Protein AF-A0A109FFX3-F1 (afdb_monomer_lite)

Structure (mmCIF, N/CA/C/O backbone):
data_AF-A0A109FFX3-F1
#
_entry.id   AF-A0A109FFX3-F1
#
loop_
_atom_site.group_PDB
_atom_site.id
_atom_site.type_symbol
_atom_site.label_atom_id
_atom_site.label_alt_id
_atom_site.label_comp_id
_atom_site.label_asym_id
_atom_site.label_entity_id
_atom_site.label_seq_id
_atom_site.pdbx_PDB_ins_code
_atom_site.Cartn_x
_atom_site.Cartn_y
_atom_site.Cartn_z
_atom_site.occupancy
_atom_site.B_iso_or_equiv
_atom_site.auth_seq_id
_atom_site.auth_comp_id
_atom_site.auth_asym_id
_atom_site.auth_atom_id
_atom_site.pdbx_PDB_model_num
ATOM 1 N N . VAL A 1 1 ? -7.115 -5.323 -17.411 1.00 64.81 1 VAL A N 1
ATOM 2 C CA . VAL A 1 1 ? -6.261 -4.651 -18.414 1.00 64.81 1 VAL A CA 1
ATOM 3 C C . VAL A 1 1 ? -5.812 -5.714 -19.403 1.00 64.81 1 VAL A C 1
ATOM 5 O O . VAL A 1 1 ? -5.125 -6.635 -18.979 1.00 64.81 1 VAL A O 1
ATOM 8 N N . ASP A 1 2 ? -6.252 -5.656 -20.665 1.00 86.56 2 ASP A N 1
ATOM 9 C CA . ASP A 1 2 ? -5.937 -6.699 -21.664 1.00 86.56 2 ASP A CA 1
ATOM 10 C C . ASP A 1 2 ? -4.447 -6.778 -22.011 1.00 86.56 2 ASP A C 1
ATOM 12 O O . ASP A 1 2 ? -3.967 -7.829 -22.417 1.00 86.56 2 ASP A O 1
ATOM 16 N N . TYR A 1 3 ? -3.703 -5.703 -21.747 1.00 90.75 3 TYR A N 1
ATOM 17 C CA . TYR A 1 3 ? -2.250 -5.615 -21.883 1.00 90.75 3 TYR A CA 1
ATOM 18 C C . TYR A 1 3 ? -1.494 -6.858 -21.374 1.00 90.75 3 TYR A C 1
ATOM 20 O O . TYR A 1 3 ? -0.719 -7.468 -22.111 1.00 90.75 3 TYR A O 1
ATOM 28 N N . PHE A 1 4 ? -1.786 -7.299 -20.144 1.00 92.25 4 PHE A N 1
ATOM 29 C CA . PHE A 1 4 ? -1.099 -8.426 -19.494 1.00 92.25 4 PHE A CA 1
ATOM 30 C C . PHE A 1 4 ? -1.498 -9.809 -20.039 1.00 92.25 4 PHE A C 1
ATOM 32 O O . PHE A 1 4 ? -0.942 -10.827 -19.627 1.00 92.25 4 PHE A O 1
ATOM 39 N N . ARG A 1 5 ? -2.470 -9.872 -20.957 1.00 92.62 5 ARG A N 1
ATOM 40 C CA . ARG A 1 5 ? -2.812 -11.102 -21.688 1.00 92.62 5 ARG A CA 1
ATOM 41 C C . ARG A 1 5 ? -1.906 -11.319 -22.899 1.00 92.62 5 ARG A C 1
ATOM 43 O O . ARG A 1 5 ? -1.908 -12.416 -23.446 1.00 92.62 5 ARG A O 1
ATOM 50 N N . SER A 1 6 ? -1.164 -10.297 -23.329 1.00 96.00 6 SER A N 1
ATOM 51 C CA . SER A 1 6 ? -0.220 -10.434 -24.435 1.00 96.00 6 SER A CA 1
ATOM 52 C C . SER A 1 6 ? 0.996 -11.264 -24.018 1.00 96.00 6 SER A C 1
ATOM 54 O O . SER A 1 6 ? 1.520 -11.103 -22.916 1.00 96.00 6 SER A O 1
ATOM 56 N N . VAL A 1 7 ? 1.454 -12.132 -24.924 1.00 95.69 7 VAL A N 1
ATOM 57 C CA . VAL A 1 7 ? 2.663 -12.951 -24.725 1.00 95.69 7 VAL A CA 1
ATOM 58 C C . VAL A 1 7 ? 3.878 -12.053 -24.500 1.00 95.69 7 VAL A C 1
ATOM 60 O O . VAL A 1 7 ? 4.609 -12.253 -23.543 1.00 95.69 7 VAL A O 1
ATOM 63 N N . ALA A 1 8 ? 4.000 -10.973 -25.279 1.00 94.75 8 ALA A N 1
ATOM 64 C CA . ALA A 1 8 ? 5.076 -10.000 -25.122 1.00 94.75 8 ALA A CA 1
ATOM 65 C C . ALA A 1 8 ? 5.144 -9.411 -23.701 1.00 94.75 8 ALA A C 1
ATOM 67 O O . ALA A 1 8 ? 6.217 -9.370 -23.111 1.00 94.75 8 ALA A O 1
ATOM 68 N N . ALA A 1 9 ? 4.017 -8.995 -23.105 1.00 95.56 9 ALA A N 1
ATOM 69 C CA . ALA A 1 9 ? 4.032 -8.486 -21.732 1.00 95.56 9 ALA A CA 1
ATOM 70 C C . ALA A 1 9 ? 4.415 -9.574 -20.711 1.00 95.56 9 ALA A C 1
ATOM 72 O O . ALA A 1 9 ? 5.114 -9.286 -19.742 1.00 95.56 9 ALA A O 1
ATOM 73 N N . GLN A 1 10 ? 3.971 -10.817 -20.911 1.00 96.75 10 GLN A N 1
ATOM 74 C CA . GLN A 1 10 ? 4.294 -11.937 -20.019 1.00 96.75 10 GLN A CA 1
ATOM 75 C C . GLN A 1 10 ? 5.777 -12.321 -20.083 1.00 96.75 10 GLN A C 1
ATOM 77 O O . GLN A 1 10 ? 6.385 -12.552 -19.034 1.00 96.75 10 GLN A O 1
ATOM 82 N N . ASP A 1 11 ? 6.360 -12.325 -21.281 1.00 97.69 11 ASP A N 1
ATOM 83 C CA . ASP A 1 11 ? 7.785 -12.575 -21.499 1.00 97.69 11 ASP A CA 1
ATOM 84 C C . ASP A 1 11 ? 8.620 -11.487 -20.813 1.00 97.69 11 ASP A C 1
ATOM 86 O O . ASP A 1 11 ? 9.448 -11.796 -19.958 1.00 97.69 11 ASP A O 1
ATOM 90 N N . ARG A 1 12 ? 8.281 -10.208 -21.033 1.00 97.81 12 ARG A N 1
ATOM 91 C CA . ARG A 1 12 ? 8.933 -9.061 -20.375 1.00 97.81 12 ARG A CA 1
ATOM 92 C C . ARG A 1 12 ? 8.915 -9.145 -18.852 1.00 97.81 12 ARG A C 1
ATOM 94 O O . ARG A 1 12 ? 9.935 -8.928 -18.198 1.00 97.81 12 ARG A O 1
ATOM 101 N N . LEU A 1 13 ? 7.762 -9.463 -18.258 1.00 97.94 13 LEU A N 1
ATOM 102 C CA . LEU A 1 13 ? 7.660 -9.640 -16.803 1.00 97.94 13 LEU A CA 1
ATOM 103 C C . LEU A 1 13 ? 8.546 -10.789 -16.315 1.00 97.94 13 LEU A C 1
ATOM 105 O O . LEU A 1 13 ? 9.181 -10.675 -15.263 1.00 97.94 13 LEU A O 1
ATOM 109 N N . THR A 1 14 ? 8.579 -11.889 -17.065 1.00 97.75 14 THR A N 1
ATOM 110 C CA . THR A 1 14 ? 9.372 -13.073 -16.729 1.00 97.75 14 THR A CA 1
ATOM 111 C C . THR A 1 14 ? 10.862 -12.769 -16.790 1.00 97.75 14 THR A C 1
ATOM 113 O O . THR A 1 14 ? 11.569 -13.087 -15.834 1.00 97.75 14 THR A O 1
ATOM 116 N N . ASP A 1 15 ? 11.329 -12.099 -17.840 1.00 97.94 15 ASP A N 1
ATOM 117 C CA . ASP A 1 15 ? 12.737 -11.756 -18.036 1.00 97.94 15 ASP A CA 1
ATOM 118 C C . ASP A 1 15 ? 13.240 -10.801 -16.951 1.00 97.94 15 ASP A C 1
ATOM 120 O O . ASP A 1 15 ? 14.246 -11.077 -16.285 1.00 97.94 15 ASP A O 1
ATOM 124 N N . VAL A 1 16 ? 12.485 -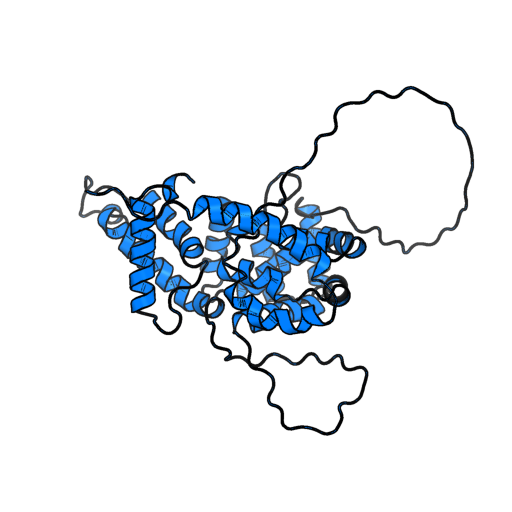9.734 -16.670 1.00 98.38 16 VAL A N 1
ATOM 125 C CA . VAL A 1 16 ? 12.828 -8.777 -15.607 1.00 98.38 16 VAL A CA 1
ATOM 126 C C . VAL A 1 16 ? 12.923 -9.476 -14.246 1.00 98.38 16 VAL A C 1
ATOM 128 O O . VAL A 1 16 ? 13.896 -9.276 -13.507 1.00 98.38 16 VAL A O 1
ATOM 131 N N . LEU A 1 17 ? 11.953 -10.333 -13.905 1.00 98.06 17 LEU A N 1
ATOM 132 C CA . LEU A 1 17 ? 11.978 -11.083 -12.646 1.00 98.06 17 LEU A CA 1
ATOM 133 C C . LEU A 1 17 ? 13.102 -12.112 -12.609 1.00 98.06 17 LEU A C 1
ATOM 135 O O . LEU A 1 17 ? 13.741 -12.268 -11.567 1.00 98.06 17 LEU A O 1
ATOM 139 N N . PHE A 1 18 ? 13.355 -12.811 -13.712 1.00 98.00 18 PHE A N 1
ATOM 140 C CA . PHE A 1 18 ? 14.416 -13.804 -13.805 1.00 98.00 18 PHE A CA 1
ATOM 141 C C . PHE A 1 18 ? 15.773 -13.165 -13.508 1.00 98.00 18 PHE A C 1
ATOM 143 O O . PHE A 1 18 ? 16.494 -13.638 -12.623 1.00 98.00 18 PHE A O 1
ATOM 150 N N . ILE A 1 19 ? 16.085 -12.048 -14.171 1.00 97.56 19 ILE A N 1
ATOM 151 C CA . ILE A 1 19 ? 17.327 -11.304 -13.947 1.00 97.56 19 ILE A CA 1
ATOM 152 C C . ILE A 1 19 ? 17.396 -10.781 -12.512 1.00 97.56 19 ILE A C 1
ATOM 154 O O . ILE A 1 19 ? 18.406 -10.989 -11.835 1.00 97.56 19 ILE A O 1
ATOM 158 N N . PHE A 1 20 ? 16.319 -10.181 -11.994 1.00 97.19 20 PHE A N 1
ATOM 159 C CA . PHE A 1 20 ? 16.277 -9.721 -10.604 1.00 97.19 20 PHE A CA 1
ATOM 160 C C . PHE A 1 20 ? 16.602 -10.849 -9.609 1.00 97.19 20 PHE A C 1
ATOM 162 O O . PHE A 1 20 ? 17.412 -10.668 -8.695 1.00 97.19 20 PHE A O 1
ATOM 169 N N . CYS A 1 21 ? 16.015 -12.032 -9.802 1.00 96.38 21 CYS A N 1
ATOM 170 C CA . CYS A 1 21 ? 16.220 -13.185 -8.927 1.00 96.38 21 CYS A CA 1
ATOM 171 C C . CYS A 1 21 ? 17.640 -13.748 -9.018 1.00 96.38 21 CYS A C 1
ATOM 173 O O . CYS A 1 21 ? 18.186 -14.182 -8.005 1.00 96.38 21 CYS A O 1
ATOM 175 N N . LYS A 1 22 ? 18.257 -13.722 -10.207 1.00 96.69 22 LYS A N 1
ATOM 176 C CA . LYS A 1 22 ? 19.662 -14.113 -10.390 1.00 96.69 22 LYS A CA 1
ATOM 177 C C . LYS A 1 22 ? 20.621 -13.172 -9.667 1.00 96.69 22 LYS A C 1
ATOM 179 O O . LYS A 1 22 ? 21.595 -13.643 -9.087 1.00 96.69 22 LYS A O 1
ATOM 184 N N . LEU A 1 23 ? 20.329 -11.874 -9.673 1.00 96.06 23 LEU A N 1
ATOM 185 C CA . LEU A 1 23 ? 21.136 -10.859 -8.992 1.00 96.06 23 LEU A CA 1
ATOM 186 C C . LEU A 1 23 ? 20.861 -10.784 -7.480 1.00 96.06 23 LEU A C 1
ATOM 188 O O . LEU A 1 23 ? 21.701 -10.295 -6.729 1.00 96.06 23 LEU A O 1
ATOM 192 N N . THR A 1 24 ? 19.712 -11.297 -7.026 1.00 93.44 24 THR A N 1
ATOM 193 C CA . THR A 1 24 ? 19.268 -11.238 -5.623 1.00 93.44 24 THR A CA 1
ATOM 194 C C . THR A 1 24 ? 18.878 -12.629 -5.081 1.00 93.44 24 THR A C 1
ATOM 196 O O . THR A 1 24 ? 17.731 -12.838 -4.659 1.00 93.44 24 THR A O 1
ATOM 199 N N . PRO A 1 25 ? 19.807 -13.609 -5.068 1.00 91.69 25 PRO A N 1
ATOM 200 C CA . PRO A 1 25 ? 19.506 -15.009 -4.743 1.00 91.69 25 PRO A CA 1
ATOM 201 C C . PRO A 1 25 ? 18.987 -15.222 -3.314 1.00 91.69 25 PRO A C 1
ATOM 203 O O . PRO A 1 25 ? 18.264 -16.179 -3.056 1.00 91.69 25 PRO A O 1
ATOM 206 N N . GLN A 1 26 ? 19.319 -14.324 -2.385 1.00 88.88 26 GLN A N 1
ATOM 207 C CA . GLN A 1 26 ? 18.875 -14.366 -0.992 1.00 88.88 26 GLN A CA 1
ATOM 208 C C . GLN A 1 26 ? 17.362 -14.150 -0.829 1.00 88.88 26 GLN A C 1
ATOM 210 O O . GLN A 1 26 ? 16.768 -14.667 0.114 1.00 88.88 26 GLN A O 1
ATOM 215 N N . ILE A 1 27 ? 16.728 -13.409 -1.744 1.00 90.75 27 ILE A N 1
ATOM 216 C CA . ILE A 1 27 ? 15.265 -13.250 -1.770 1.00 90.75 27 ILE A CA 1
ATOM 217 C C . ILE A 1 27 ? 14.666 -14.298 -2.710 1.00 90.75 27 ILE A C 1
ATOM 219 O O . ILE A 1 27 ? 13.723 -15.009 -2.334 1.00 90.75 27 ILE A O 1
ATOM 223 N N . GLY A 1 28 ? 15.250 -14.402 -3.911 1.00 93.12 28 GLY A N 1
ATOM 224 C CA . GLY A 1 28 ? 14.711 -15.176 -5.022 1.00 93.12 28 GLY A CA 1
ATOM 225 C C . GLY A 1 28 ? 13.359 -14.644 -5.497 1.00 93.12 28 GLY A C 1
ATOM 226 O O . GLY A 1 28 ? 12.937 -13.544 -5.137 1.00 93.12 28 GLY A O 1
ATOM 227 N N . TYR A 1 29 ? 12.662 -15.447 -6.299 1.00 95.00 29 TYR A N 1
ATOM 228 C CA . TYR A 1 29 ? 11.292 -15.135 -6.688 1.00 95.00 29 TYR A CA 1
ATOM 229 C C . TYR A 1 29 ? 10.337 -15.466 -5.545 1.00 95.00 29 TYR A C 1
ATOM 231 O O . TYR A 1 29 ? 10.427 -16.528 -4.923 1.00 95.00 29 TYR A O 1
ATOM 239 N N . ARG A 1 30 ? 9.380 -14.573 -5.305 1.00 92.94 30 ARG A N 1
ATOM 240 C CA . ARG A 1 30 ? 8.281 -14.776 -4.365 1.00 92.94 30 ARG A CA 1
ATOM 241 C C . ARG A 1 30 ? 6.973 -14.387 -5.023 1.00 92.94 30 ARG A C 1
ATOM 243 O O . ARG A 1 30 ? 6.896 -13.413 -5.775 1.00 92.94 30 ARG A O 1
ATOM 250 N N . GLN A 1 31 ? 5.925 -15.143 -4.715 1.00 88.62 31 GLN A N 1
ATOM 251 C CA . GLN A 1 31 ? 4.609 -14.847 -5.253 1.00 88.62 31 GLN A CA 1
ATOM 252 C C . GLN A 1 31 ? 4.160 -13.431 -4.869 1.00 88.62 31 GLN A C 1
ATOM 254 O O . GLN A 1 31 ? 4.377 -12.974 -3.745 1.00 88.62 31 GLN A O 1
ATOM 259 N N . GLY A 1 32 ? 3.558 -12.742 -5.837 1.00 91.88 32 GLY A N 1
ATOM 260 C CA . GLY A 1 32 ? 3.174 -11.337 -5.748 1.00 91.88 32 GLY A CA 1
ATOM 261 C C . GLY A 1 32 ? 4.211 -10.371 -6.326 1.00 91.88 32 GLY A C 1
ATOM 262 O O . GLY A 1 32 ? 3.851 -9.247 -6.648 1.00 91.88 32 GLY A O 1
ATOM 263 N N . MET A 1 33 ? 5.474 -10.775 -6.529 1.00 96.69 33 MET A N 1
ATOM 264 C CA . MET A 1 33 ? 6.473 -9.889 -7.158 1.00 96.69 33 MET A CA 1
ATOM 265 C C . MET A 1 33 ? 6.114 -9.524 -8.603 1.00 96.69 33 MET A C 1
ATOM 267 O O . MET A 1 33 ? 6.351 -8.397 -9.017 1.00 96.69 33 MET A O 1
ATOM 271 N N . HIS A 1 34 ? 5.504 -10.443 -9.355 1.00 95.69 34 HIS A N 1
ATOM 272 C CA . HIS A 1 34 ? 5.021 -10.171 -10.713 1.00 95.69 34 HIS A CA 1
ATOM 273 C C . HIS A 1 34 ? 3.890 -9.139 -10.734 1.00 95.69 34 HIS A C 1
ATOM 275 O O . HIS A 1 34 ? 3.828 -8.309 -11.632 1.00 95.69 34 HIS A O 1
ATOM 281 N N . GLU A 1 35 ? 3.033 -9.143 -9.717 1.00 95.56 35 GLU A N 1
ATOM 282 C CA . GLU A 1 35 ? 1.957 -8.163 -9.573 1.00 95.56 35 GLU A CA 1
ATOM 283 C C . GLU A 1 35 ? 2.480 -6.800 -9.125 1.00 95.56 35 GLU A C 1
ATOM 285 O O . GLU A 1 35 ? 1.944 -5.778 -9.534 1.00 95.56 35 GLU A O 1
ATOM 290 N N . LEU A 1 36 ? 3.528 -6.783 -8.294 1.00 96.81 36 LEU A N 1
ATOM 291 C CA . LEU A 1 36 ? 4.218 -5.555 -7.907 1.00 96.81 36 LEU A CA 1
ATOM 292 C C . LEU A 1 36 ? 4.970 -4.940 -9.099 1.00 96.81 36 LEU A C 1
ATOM 294 O O . LEU A 1 36 ? 5.019 -3.722 -9.231 1.00 96.81 36 LEU A O 1
ATOM 298 N N . LEU A 1 37 ? 5.535 -5.778 -9.972 1.00 98.19 37 LEU A N 1
ATOM 299 C CA . LEU A 1 37 ? 6.246 -5.372 -11.183 1.00 98.19 37 LEU A CA 1
ATOM 300 C C . LEU A 1 37 ? 5.305 -4.866 -12.289 1.00 98.19 37 LEU A C 1
ATOM 302 O O . LEU A 1 37 ? 5.631 -3.907 -12.985 1.00 98.19 37 LEU A O 1
ATOM 306 N N . ALA A 1 38 ? 4.149 -5.508 -12.459 1.00 97.12 38 ALA A N 1
ATOM 307 C CA . ALA A 1 38 ? 3.241 -5.283 -13.582 1.00 97.12 38 ALA A CA 1
ATOM 308 C C . ALA A 1 38 ? 2.858 -3.806 -13.835 1.00 97.12 38 ALA A C 1
ATOM 310 O O . ALA A 1 38 ? 2.911 -3.393 -14.997 1.00 97.12 38 ALA A O 1
ATOM 311 N N . PRO A 1 39 ? 2.528 -2.981 -12.819 1.00 96.50 39 PRO A N 1
ATOM 312 C CA . PRO A 1 39 ? 2.238 -1.562 -13.024 1.00 96.50 39 PRO A CA 1
ATOM 313 C C . PRO A 1 39 ? 3.405 -0.766 -13.616 1.00 96.50 39 PRO A C 1
ATOM 315 O O . PRO A 1 39 ? 3.162 0.122 -14.426 1.00 96.50 39 PRO A O 1
ATOM 318 N N . PHE A 1 40 ? 4.654 -1.098 -13.262 1.00 97.31 40 PHE A N 1
ATOM 319 C CA . PHE A 1 40 ? 5.834 -0.434 -13.826 1.00 97.31 40 PHE A CA 1
ATOM 320 C C . PHE A 1 40 ? 5.977 -0.740 -15.310 1.00 97.31 40 PHE A C 1
ATOM 322 O O . PHE A 1 40 ? 6.108 0.189 -16.097 1.00 97.31 40 PHE A O 1
ATOM 329 N N . LEU A 1 41 ? 5.875 -2.018 -15.697 1.00 97.94 41 LEU A N 1
ATOM 330 C CA . LEU A 1 41 ? 5.940 -2.399 -17.108 1.00 97.94 41 LEU A CA 1
ATOM 331 C C . LEU A 1 41 ? 4.850 -1.697 -17.919 1.00 97.94 41 LEU A C 1
ATOM 333 O O . LEU A 1 41 ? 5.122 -1.143 -18.977 1.00 97.94 41 LEU A O 1
ATOM 337 N N . TRP A 1 42 ? 3.618 -1.713 -17.410 1.00 96.56 42 TRP A N 1
ATOM 338 C CA . TRP A 1 42 ? 2.492 -1.093 -18.095 1.00 96.56 42 TRP A CA 1
ATOM 339 C C . TRP A 1 42 ? 2.670 0.418 -18.263 1.00 96.56 42 TRP A C 1
ATOM 341 O O . TRP A 1 42 ? 2.396 0.927 -19.345 1.00 96.56 42 TRP A O 1
ATOM 351 N N . LEU A 1 43 ? 3.149 1.121 -17.230 1.00 95.06 43 LEU A N 1
ATOM 352 C CA . LEU A 1 43 ? 3.387 2.564 -17.294 1.00 95.06 43 LEU A CA 1
ATOM 353 C C . LEU A 1 43 ? 4.526 2.908 -18.262 1.00 95.06 43 LEU A C 1
ATOM 355 O O . LEU A 1 43 ? 4.351 3.751 -19.133 1.00 95.06 43 LEU A O 1
ATOM 359 N N . VAL A 1 44 ? 5.672 2.237 -18.132 1.00 96.62 44 VAL A N 1
ATOM 360 C CA . VAL A 1 44 ? 6.849 2.498 -18.974 1.00 96.62 44 VAL A CA 1
ATOM 361 C C . VAL A 1 44 ? 6.546 2.195 -20.440 1.00 96.62 44 VAL A C 1
ATOM 363 O O . VAL A 1 44 ? 6.923 2.964 -21.317 1.00 96.62 44 VAL A O 1
ATOM 366 N N . ASP A 1 45 ? 5.830 1.105 -20.727 1.00 95.94 45 ASP A N 1
ATOM 367 C CA . ASP A 1 45 ? 5.432 0.784 -22.100 1.00 95.94 45 ASP A CA 1
ATOM 368 C C . ASP A 1 45 ? 4.402 1.782 -22.649 1.00 95.94 45 ASP A C 1
ATOM 370 O O . ASP A 1 45 ? 4.463 2.132 -23.826 1.00 95.94 45 ASP A O 1
ATOM 374 N N . PHE A 1 46 ? 3.486 2.270 -21.804 1.00 94.31 46 PHE A N 1
ATOM 375 C CA . PHE A 1 46 ? 2.503 3.290 -22.177 1.00 94.31 46 PHE A CA 1
ATOM 376 C C . PHE A 1 46 ? 3.156 4.630 -22.542 1.00 94.31 46 PHE A C 1
ATOM 378 O O . PHE A 1 46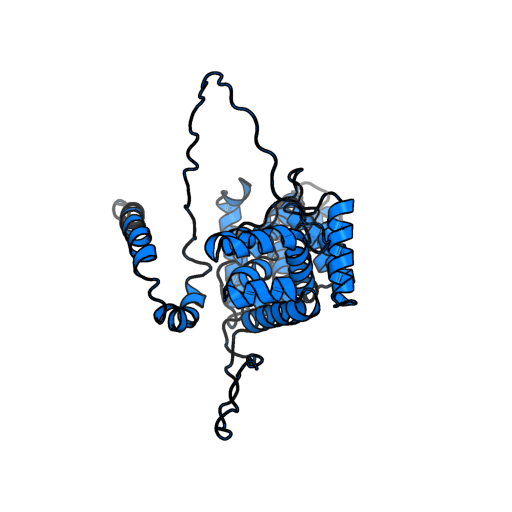 ? 2.755 5.237 -23.533 1.00 94.31 46 PHE A O 1
ATOM 385 N N . ASP A 1 47 ? 4.163 5.064 -21.782 1.00 94.12 47 ASP A N 1
ATOM 386 C CA . ASP A 1 47 ? 4.885 6.322 -22.023 1.00 94.12 47 ASP A CA 1
ATOM 387 C C . ASP A 1 47 ? 5.964 6.204 -23.118 1.00 94.12 47 ASP A C 1
ATOM 389 O O . ASP A 1 47 ? 6.546 7.211 -23.526 1.00 94.12 47 ASP A O 1
ATOM 393 N N . SER A 1 48 ? 6.247 4.989 -23.600 1.00 95.25 48 SER A N 1
ATOM 394 C CA . SER A 1 48 ? 7.321 4.758 -24.566 1.00 95.25 48 SER A CA 1
ATOM 395 C C . SER A 1 48 ? 7.042 5.345 -25.955 1.00 95.25 48 SER A C 1
ATOM 397 O O . SER A 1 48 ? 5.916 5.348 -26.456 1.00 95.25 48 SER A O 1
ATOM 399 N N . LEU A 1 49 ? 8.106 5.812 -26.604 1.00 92.88 49 LEU A N 1
ATOM 400 C CA . LEU A 1 49 ? 8.111 6.402 -27.936 1.00 92.88 49 LEU A CA 1
ATOM 401 C C . LEU A 1 49 ? 8.786 5.461 -28.939 1.00 92.88 49 LEU A C 1
ATOM 403 O O . LEU A 1 49 ? 9.819 4.848 -28.659 1.00 92.88 49 LEU A O 1
ATOM 407 N N . GLU A 1 50 ? 8.203 5.371 -30.133 1.00 89.19 50 GLU A N 1
ATOM 408 C CA . GLU A 1 50 ? 8.796 4.660 -31.268 1.00 89.19 50 GLU A CA 1
ATOM 409 C C . GLU A 1 50 ? 10.051 5.389 -31.784 1.00 89.19 50 GLU A C 1
ATOM 411 O O . GLU A 1 50 ? 10.142 6.616 -31.723 1.00 89.19 50 GLU A O 1
ATOM 416 N N . SER A 1 51 ? 10.987 4.643 -32.377 1.00 77.94 51 SER A N 1
ATOM 417 C CA . SER A 1 51 ? 12.288 5.145 -32.874 1.00 77.94 51 SER A CA 1
ATOM 418 C C . SER A 1 51 ? 12.192 6.131 -34.061 1.00 77.94 51 SER A C 1
ATOM 420 O O . SER A 1 51 ? 13.188 6.697 -34.492 1.00 77.94 51 SER A O 1
ATOM 422 N N . ASN A 1 52 ? 10.992 6.431 -34.561 1.00 77.00 52 ASN A N 1
ATOM 423 C CA . ASN A 1 52 ? 10.780 7.250 -35.764 1.00 77.00 52 ASN A CA 1
ATOM 424 C C . ASN A 1 52 ? 10.939 8.773 -35.553 1.00 77.00 52 ASN A C 1
ATOM 426 O O . ASN A 1 52 ? 10.638 9.548 -36.465 1.00 77.00 52 ASN A O 1
ATOM 430 N N . GLY A 1 53 ? 11.314 9.215 -34.352 1.00 71.00 53 GLY A N 1
ATOM 431 C CA . GLY A 1 53 ? 11.489 10.627 -34.017 1.00 71.00 53 GLY A CA 1
ATOM 432 C C . GLY A 1 53 ? 12.920 11.134 -34.184 1.00 71.00 53 GLY A C 1
ATOM 433 O O . GLY A 1 53 ? 13.804 10.437 -34.667 1.00 71.00 53 GLY A O 1
ATOM 434 N N . ASP A 1 54 ? 13.156 12.378 -33.768 1.00 77.00 54 ASP A N 1
ATOM 435 C CA . ASP A 1 54 ? 14.512 12.920 -33.664 1.00 77.00 54 ASP A CA 1
ATOM 436 C C . ASP A 1 54 ? 15.268 12.193 -32.541 1.00 77.00 54 ASP A C 1
ATOM 438 O O . ASP A 1 54 ? 15.085 12.504 -31.359 1.00 77.00 54 ASP A O 1
ATOM 442 N N . GLU A 1 55 ? 16.109 11.228 -32.923 1.00 71.56 55 GLU A N 1
ATOM 443 C CA . GLU A 1 55 ? 16.932 10.395 -32.031 1.00 71.56 55 GLU A CA 1
ATOM 444 C C . GLU A 1 55 ? 17.863 11.211 -31.121 1.00 71.56 55 GLU A C 1
ATOM 446 O O . GLU A 1 55 ? 18.358 10.702 -30.118 1.00 71.56 55 GLU A O 1
ATOM 451 N N . THR A 1 56 ? 18.098 12.490 -31.431 1.00 79.94 56 THR A N 1
ATOM 452 C CA . THR A 1 56 ? 18.923 13.374 -30.595 1.00 79.94 56 THR A CA 1
ATOM 453 C C . THR A 1 56 ? 18.126 14.117 -29.524 1.00 79.94 56 THR A C 1
ATOM 455 O O . THR A 1 56 ? 18.706 14.722 -28.617 1.00 79.94 56 THR A O 1
ATOM 458 N N . SER A 1 57 ? 16.794 14.070 -29.589 1.00 87.38 57 SER A N 1
ATOM 459 C CA . SER A 1 57 ? 15.934 14.745 -28.623 1.00 87.38 57 SER A CA 1
ATOM 460 C C . SER A 1 57 ? 15.828 13.957 -27.314 1.00 87.38 57 SER A C 1
ATOM 462 O O . SER A 1 57 ? 15.648 12.739 -27.300 1.00 87.38 57 SER A O 1
ATOM 464 N N . LEU A 1 58 ? 15.886 14.675 -26.186 1.00 86.06 58 LEU A N 1
ATOM 465 C CA . LEU A 1 58 ? 15.852 14.071 -24.852 1.00 86.06 58 LEU A CA 1
ATOM 466 C C . LEU A 1 58 ? 14.666 13.103 -24.643 1.00 86.06 58 LEU A C 1
ATOM 468 O O . LEU A 1 58 ? 14.926 12.013 -24.146 1.00 86.06 58 LEU A O 1
ATOM 472 N N . PRO A 1 59 ? 13.414 13.411 -25.053 1.00 86.31 59 PRO A N 1
ATOM 473 C CA . PRO A 1 59 ? 12.294 12.482 -24.888 1.00 86.31 59 PRO A CA 1
ATOM 474 C C . PRO A 1 59 ? 12.481 11.147 -25.616 1.00 86.31 59 PRO A C 1
ATOM 476 O O . PRO A 1 59 ? 12.172 10.109 -25.039 1.00 86.31 59 PRO A O 1
ATOM 479 N N . HIS A 1 60 ? 13.015 11.154 -26.843 1.00 85.50 60 HIS A N 1
ATOM 480 C CA . HIS A 1 60 ? 13.237 9.925 -27.615 1.00 85.50 60 HIS A CA 1
ATOM 481 C C . HIS A 1 60 ? 14.396 9.101 -27.052 1.00 85.50 60 HIS A C 1
ATOM 483 O O . HIS A 1 60 ? 14.353 7.882 -27.128 1.00 85.50 60 HIS A O 1
ATOM 489 N N . ILE A 1 61 ? 15.378 9.744 -26.413 1.00 84.56 61 ILE A N 1
ATOM 490 C CA . ILE A 1 61 ? 16.444 9.047 -25.683 1.00 84.56 61 ILE A CA 1
ATOM 491 C C . ILE A 1 61 ? 15.900 8.426 -24.386 1.00 84.56 61 ILE A C 1
ATOM 493 O O . ILE A 1 61 ? 16.229 7.289 -24.065 1.00 84.56 61 ILE A O 1
ATOM 497 N N . THR A 1 62 ? 15.085 9.160 -23.619 1.00 87.38 62 THR A N 1
ATOM 498 C CA . THR A 1 62 ? 14.633 8.722 -22.285 1.00 87.38 62 THR A CA 1
ATOM 499 C C . THR A 1 62 ? 13.443 7.773 -22.296 1.00 87.38 62 THR A C 1
ATOM 501 O O . THR A 1 62 ? 13.215 7.110 -21.294 1.00 87.38 62 THR A O 1
ATOM 504 N N . LEU A 1 63 ? 12.650 7.757 -23.369 1.00 93.25 63 LEU A N 1
ATOM 505 C CA . LEU A 1 63 ? 11.417 6.969 -23.469 1.00 93.25 63 LEU A CA 1
ATOM 506 C C . LEU A 1 63 ? 11.468 5.979 -24.639 1.00 93.25 63 LEU A C 1
ATOM 508 O O . LEU A 1 63 ? 10.422 5.560 -25.125 1.00 93.25 63 LEU A O 1
ATOM 512 N N . ALA A 1 64 ? 12.651 5.619 -25.141 1.00 92.81 64 ALA A N 1
ATOM 513 C CA . ALA A 1 64 ? 12.752 4.735 -26.298 1.00 92.81 64 ALA A CA 1
ATOM 514 C C . ALA A 1 64 ? 12.113 3.366 -26.013 1.00 92.81 64 ALA A C 1
ATOM 516 O O . ALA A 1 64 ? 12.431 2.695 -25.026 1.00 92.81 64 ALA A O 1
ATOM 517 N N . ARG A 1 65 ? 11.244 2.909 -26.920 1.00 94.00 65 ARG A N 1
ATOM 518 C CA . ARG A 1 65 ? 10.508 1.642 -26.778 1.00 94.00 65 ARG A CA 1
ATOM 519 C C . ARG A 1 65 ? 11.407 0.408 -26.634 1.00 94.00 65 ARG A C 1
ATOM 521 O O . ARG A 1 65 ? 11.013 -0.571 -25.996 1.00 94.00 65 ARG A O 1
ATOM 528 N N . GLU A 1 66 ? 12.618 0.453 -27.183 1.00 92.69 66 GLU A N 1
ATOM 529 C CA . GLU A 1 66 ? 13.640 -0.594 -27.045 1.00 92.69 66 GLU A CA 1
ATOM 530 C C . GLU A 1 66 ? 14.179 -0.757 -25.611 1.00 92.69 66 GLU A C 1
ATOM 532 O O . GLU A 1 66 ? 14.623 -1.845 -25.240 1.00 92.69 66 GLU A O 1
ATOM 537 N N . PHE A 1 67 ? 14.081 0.281 -24.773 1.00 94.69 67 PHE A N 1
ATOM 538 C CA . PHE A 1 67 ? 14.563 0.260 -23.390 1.00 94.69 67 PHE A CA 1
ATOM 539 C C . PHE A 1 67 ? 13.466 0.017 -22.345 1.00 94.69 67 PHE A C 1
ATOM 541 O O . PHE A 1 67 ? 13.784 -0.071 -21.162 1.00 94.69 67 PHE A O 1
ATOM 548 N N . VAL A 1 68 ? 12.212 -0.237 -22.748 1.00 96.25 68 VAL A N 1
ATOM 549 C CA . VAL A 1 68 ? 11.085 -0.472 -21.818 1.00 96.25 68 VAL A CA 1
ATOM 550 C C . VAL A 1 68 ? 11.399 -1.524 -20.750 1.00 96.25 68 VAL A C 1
ATOM 552 O O . VAL A 1 68 ? 11.120 -1.309 -19.571 1.00 96.25 68 VAL A O 1
ATOM 555 N N . GLU A 1 69 ? 11.999 -2.657 -21.122 1.00 96.75 69 GLU A N 1
ATOM 556 C CA . GLU A 1 69 ? 12.387 -3.702 -20.160 1.00 96.75 69 GLU A CA 1
ATOM 557 C C . GLU A 1 69 ? 13.495 -3.245 -19.205 1.00 96.75 69 GLU A C 1
ATOM 559 O O . GLU A 1 69 ? 13.454 -3.554 -18.013 1.00 96.75 69 GLU A O 1
ATOM 564 N N . HIS A 1 70 ? 14.460 -2.478 -19.715 1.00 96.75 70 HIS A N 1
ATOM 565 C CA . HIS A 1 70 ? 15.593 -1.963 -18.952 1.00 96.75 70 HIS A CA 1
ATOM 566 C C . HIS A 1 70 ? 15.125 -0.948 -17.902 1.00 96.75 70 HIS A C 1
ATOM 568 O O . HIS A 1 70 ? 15.475 -1.066 -16.724 1.00 96.75 70 HIS A O 1
ATOM 574 N N . ASP A 1 71 ? 14.270 -0.008 -18.301 1.00 97.31 71 ASP A N 1
ATOM 575 C CA . ASP A 1 71 ? 13.701 1.010 -17.417 1.00 97.31 71 ASP A CA 1
ATOM 576 C C . ASP A 1 71 ? 12.755 0.385 -16.390 1.00 97.31 71 ASP A C 1
ATOM 578 O O . ASP A 1 71 ? 12.823 0.686 -15.195 1.00 97.31 71 ASP A O 1
ATOM 582 N N . THR A 1 72 ? 11.940 -0.579 -16.826 1.00 98.31 72 THR A N 1
ATOM 583 C CA . THR A 1 72 ? 11.092 -1.381 -15.938 1.00 98.31 72 THR A CA 1
ATOM 584 C C . THR A 1 72 ? 11.931 -2.107 -14.881 1.00 98.31 72 THR A C 1
ATOM 586 O O . THR A 1 72 ? 11.613 -2.054 -13.689 1.00 98.31 72 THR A O 1
ATOM 589 N N . TRP A 1 73 ? 13.034 -2.751 -15.283 1.00 98.12 73 TRP A N 1
ATOM 590 C CA . TRP A 1 73 ? 13.957 -3.407 -14.357 1.00 98.12 73 TRP A CA 1
ATOM 591 C C . TRP A 1 73 ? 14.604 -2.411 -13.390 1.00 98.12 73 TRP A C 1
ATOM 593 O O . TRP A 1 73 ? 14.716 -2.709 -12.197 1.00 98.12 73 TRP A O 1
ATOM 603 N N . ALA A 1 74 ? 15.004 -1.229 -13.865 1.00 97.81 74 ALA A N 1
ATOM 604 C CA . ALA A 1 74 ? 15.634 -0.202 -13.040 1.00 97.81 74 ALA A CA 1
ATOM 605 C C . ALA A 1 74 ? 14.674 0.332 -11.965 1.00 97.81 74 ALA A C 1
ATOM 607 O O . ALA A 1 74 ? 15.045 0.401 -10.787 1.00 97.81 74 ALA A O 1
ATOM 608 N N . LEU A 1 75 ? 13.426 0.637 -12.339 1.00 97.62 75 LEU A N 1
ATOM 609 C CA . LEU A 1 75 ? 12.378 1.089 -11.419 1.00 97.62 75 LEU A CA 1
ATOM 610 C C . LEU A 1 75 ? 12.021 0.008 -10.395 1.00 97.62 75 LEU A C 1
ATOM 612 O O . LEU A 1 75 ? 12.009 0.272 -9.188 1.00 97.62 75 LEU A O 1
ATOM 616 N N . PHE A 1 76 ? 11.808 -1.229 -10.847 1.00 98.25 76 PHE A N 1
ATOM 617 C CA . PHE A 1 76 ? 11.521 -2.349 -9.953 1.00 98.25 76 PHE A CA 1
ATOM 618 C C . PHE A 1 76 ? 12.678 -2.618 -8.985 1.00 98.25 76 PHE A C 1
ATOM 620 O O . PHE A 1 76 ? 12.470 -2.788 -7.783 1.00 98.25 76 PHE A O 1
ATOM 627 N N . SER A 1 77 ? 13.916 -2.587 -9.479 1.00 97.75 77 SER A N 1
ATOM 628 C CA . SER A 1 77 ? 15.112 -2.757 -8.652 1.00 97.75 77 SER A CA 1
ATOM 629 C C . SER A 1 77 ? 15.258 -1.635 -7.625 1.00 97.75 77 SER A C 1
ATOM 631 O O . SER A 1 77 ? 15.645 -1.897 -6.485 1.00 97.75 77 SER A O 1
ATOM 633 N N . ALA A 1 78 ? 14.923 -0.392 -7.988 1.00 97.69 78 ALA A N 1
ATOM 634 C CA . ALA A 1 78 ? 14.899 0.730 -7.056 1.00 97.69 78 ALA A CA 1
ATOM 635 C C . ALA A 1 78 ? 13.863 0.517 -5.943 1.00 97.69 78 ALA A C 1
ATOM 637 O O . ALA A 1 78 ? 14.212 0.655 -4.769 1.00 97.69 78 ALA A O 1
ATOM 638 N N . LEU A 1 79 ? 12.641 0.096 -6.286 1.00 97.81 79 LEU A N 1
ATOM 639 C CA . LEU A 1 79 ? 11.599 -0.224 -5.309 1.00 97.81 79 LEU A CA 1
ATOM 640 C C . LEU A 1 79 ? 12.024 -1.360 -4.368 1.00 97.81 79 LEU A C 1
ATOM 642 O O . LEU A 1 79 ? 11.865 -1.276 -3.145 1.00 97.81 79 LEU A O 1
ATOM 646 N N . MET A 1 80 ? 12.601 -2.425 -4.925 1.00 97.38 80 MET A N 1
ATOM 647 C CA . MET A 1 80 ? 12.985 -3.616 -4.171 1.00 97.38 80 MET A CA 1
ATOM 648 C C . MET A 1 80 ? 14.107 -3.367 -3.157 1.00 97.38 80 MET A C 1
ATOM 650 O O . MET A 1 80 ? 14.233 -4.150 -2.214 1.00 97.38 80 MET A O 1
ATOM 654 N N . LYS A 1 81 ? 14.864 -2.261 -3.248 1.00 96.25 81 LYS A N 1
ATOM 655 C CA . LYS A 1 81 ? 15.798 -1.843 -2.179 1.00 96.25 81 LYS A CA 1
ATOM 656 C C . LYS A 1 81 ? 15.085 -1.694 -0.830 1.00 96.25 81 LYS A C 1
ATOM 658 O O . LYS A 1 81 ? 15.642 -2.099 0.194 1.00 96.25 81 LYS A O 1
ATOM 663 N N . SER A 1 82 ? 13.853 -1.182 -0.852 1.00 97.06 82 SER A N 1
ATOM 664 C CA . SER A 1 82 ? 12.997 -0.994 0.325 1.00 97.06 82 SER A CA 1
ATOM 665 C C . SER A 1 82 ? 12.011 -2.154 0.499 1.00 97.06 82 SER A C 1
ATOM 667 O O . SER A 1 82 ? 11.928 -2.737 1.579 1.00 97.06 82 SER A O 1
ATOM 669 N N . ALA A 1 83 ? 11.314 -2.560 -0.569 1.00 97.19 83 ALA A N 1
ATOM 670 C CA . ALA A 1 83 ? 10.246 -3.563 -0.503 1.00 97.19 83 ALA A CA 1
ATOM 671 C C . ALA A 1 83 ? 10.737 -4.991 -0.198 1.00 97.19 83 ALA A C 1
ATOM 673 O O . ALA A 1 83 ? 9.950 -5.823 0.254 1.00 97.19 83 ALA A O 1
ATOM 674 N N . ARG A 1 84 ? 12.035 -5.292 -0.378 1.00 95.31 84 ARG A N 1
ATOM 675 C CA . ARG A 1 84 ? 12.621 -6.616 -0.084 1.00 95.31 84 ARG A CA 1
ATOM 676 C C . ARG A 1 84 ? 12.276 -7.171 1.293 1.00 95.31 84 ARG A C 1
ATOM 678 O O . ARG A 1 84 ? 12.117 -8.379 1.429 1.00 95.31 84 ARG A O 1
ATOM 685 N N . VAL A 1 85 ? 12.132 -6.307 2.300 1.00 95.00 85 VAL A N 1
ATOM 686 C CA . VAL A 1 85 ? 11.794 -6.712 3.673 1.00 95.00 85 VAL A CA 1
ATOM 687 C C . VAL A 1 85 ? 10.434 -7.418 3.749 1.00 95.00 85 VAL A C 1
ATOM 689 O O . VAL A 1 85 ? 10.227 -8.276 4.603 1.00 95.00 85 VAL A O 1
ATOM 692 N N . TYR A 1 86 ? 9.516 -7.122 2.824 1.00 95.69 86 TYR A N 1
ATOM 693 C CA . TYR A 1 86 ? 8.211 -7.777 2.749 1.00 95.69 86 TYR A CA 1
ATOM 694 C C . TYR A 1 86 ? 8.283 -9.191 2.154 1.00 95.69 86 TYR A C 1
ATOM 696 O O . TYR A 1 86 ? 7.387 -10.008 2.383 1.00 95.69 86 TYR A O 1
ATOM 704 N N . TYR A 1 87 ? 9.346 -9.490 1.407 1.00 94.81 87 TYR A N 1
ATOM 705 C CA . TYR A 1 87 ? 9.558 -10.751 0.692 1.00 94.81 87 TYR A CA 1
ATOM 706 C C . TYR A 1 87 ? 10.627 -11.643 1.328 1.00 94.81 87 TYR A C 1
ATOM 708 O O . TYR A 1 87 ? 10.765 -12.802 0.934 1.00 94.81 87 TYR A O 1
ATOM 716 N N . ASP A 1 88 ? 11.359 -11.131 2.317 1.00 92.38 88 ASP A N 1
ATOM 717 C CA . ASP A 1 88 ? 12.300 -11.929 3.089 1.00 92.38 88 ASP A CA 1
ATOM 718 C C . ASP A 1 88 ? 11.555 -13.020 3.874 1.00 92.38 88 ASP A C 1
ATOM 720 O O . ASP A 1 88 ? 10.610 -12.768 4.624 1.00 92.38 88 ASP A O 1
ATOM 724 N N . HIS A 1 89 ? 11.987 -14.254 3.653 1.00 87.06 89 HIS A N 1
ATOM 725 C CA . HIS A 1 89 ? 11.421 -15.469 4.225 1.00 87.06 89 HIS A CA 1
ATOM 726 C C . HIS A 1 89 ? 12.262 -15.994 5.395 1.00 87.06 89 HIS A C 1
ATOM 728 O O . HIS A 1 89 ? 11.834 -16.920 6.088 1.00 87.06 89 HIS A O 1
ATOM 734 N N . SER A 1 90 ? 13.441 -15.406 5.623 1.00 88.00 90 SER A N 1
ATOM 735 C CA . SER A 1 90 ? 14.304 -15.721 6.750 1.00 88.00 90 SER A CA 1
ATOM 736 C C . SER A 1 90 ? 13.655 -15.257 8.050 1.00 88.00 90 SER A C 1
ATOM 738 O O . SER A 1 90 ? 13.245 -14.103 8.188 1.00 88.00 90 SER A O 1
ATOM 740 N N . ALA A 1 91 ? 13.559 -16.159 9.026 1.00 85.06 91 ALA A N 1
ATOM 741 C CA . ALA A 1 91 ? 13.168 -15.802 10.381 1.00 85.06 91 ALA A CA 1
ATOM 742 C C . ALA A 1 91 ? 14.357 -15.121 11.073 1.00 85.06 91 ALA A C 1
ATOM 744 O O . ALA A 1 91 ? 15.206 -15.785 11.664 1.00 85.06 91 ALA A O 1
ATOM 745 N N . SER A 1 92 ? 14.436 -13.797 10.950 1.00 86.62 92 SER A N 1
ATOM 746 C CA . SER A 1 92 ? 15.612 -13.003 11.330 1.00 86.62 92 SER A CA 1
ATOM 747 C C . SER A 1 92 ? 15.322 -11.907 12.357 1.00 86.62 92 SER A C 1
ATOM 749 O O . SER A 1 92 ? 16.257 -11.342 12.921 1.00 86.62 92 SER A O 1
ATOM 751 N N . VAL A 1 93 ? 14.048 -11.618 12.642 1.00 86.56 93 VAL A N 1
ATOM 752 C CA . VAL A 1 93 ? 13.639 -10.530 13.542 1.00 86.56 93 VAL A CA 1
ATOM 753 C C . VAL A 1 93 ? 12.970 -11.107 14.780 1.00 86.56 93 VAL A C 1
ATOM 755 O O . VAL A 1 93 ? 12.156 -12.019 14.684 1.00 86.56 93 VAL A O 1
ATOM 758 N N . THR A 1 94 ? 13.286 -10.583 15.960 1.00 82.31 94 THR A N 1
ATOM 759 C CA . THR A 1 94 ? 12.639 -11.008 17.203 1.00 82.31 94 THR A CA 1
ATOM 760 C C . THR A 1 94 ? 11.188 -10.529 17.245 1.00 82.31 94 THR A C 1
ATOM 762 O O . THR A 1 94 ? 10.892 -9.351 17.043 1.00 82.31 94 THR A O 1
ATOM 765 N N . SER A 1 95 ? 10.255 -11.443 17.521 1.00 72.81 95 SER A N 1
ATOM 766 C CA . SER A 1 95 ? 8.870 -11.052 17.782 1.00 72.81 95 SER A CA 1
ATOM 767 C C . SER A 1 95 ? 8.779 -10.395 19.157 1.00 72.81 95 SER A C 1
ATOM 769 O O . SER A 1 95 ? 9.199 -10.988 20.150 1.00 72.81 95 SER A O 1
ATOM 771 N N . ALA A 1 96 ? 8.172 -9.209 19.244 1.00 63.88 96 ALA A N 1
ATOM 772 C CA . ALA A 1 96 ? 7.798 -8.632 20.531 1.00 63.88 96 ALA A CA 1
ATOM 773 C C . ALA A 1 96 ? 6.819 -9.593 21.235 1.00 63.88 96 ALA A C 1
ATOM 775 O O . ALA A 1 96 ? 5.731 -9.877 20.729 1.00 63.88 96 ALA A O 1
ATOM 776 N N . SER A 1 97 ? 7.244 -10.171 22.357 1.00 54.78 97 SER A N 1
ATOM 777 C CA . SER A 1 97 ? 6.493 -11.183 23.101 1.00 54.78 97 SER A CA 1
ATOM 778 C C . SER A 1 97 ? 5.128 -10.644 23.545 1.00 54.78 97 SER A C 1
ATOM 780 O O . SER A 1 97 ? 5.042 -9.556 24.113 1.00 54.78 97 SER A O 1
ATOM 782 N N . LYS A 1 98 ? 4.053 -11.420 23.334 1.00 52.66 98 LYS A N 1
ATOM 783 C CA . LYS A 1 98 ? 2.712 -11.140 23.875 1.00 52.66 98 LYS A CA 1
ATOM 784 C C . LYS A 1 98 ? 2.764 -11.162 25.412 1.00 52.66 98 LYS A C 1
ATOM 786 O O . LYS A 1 98 ? 2.639 -12.223 26.015 1.00 52.66 98 LYS A O 1
ATOM 791 N N . SER A 1 99 ? 2.914 -10.016 26.067 1.00 42.97 99 SER A N 1
ATOM 792 C CA . SER A 1 99 ? 2.696 -9.891 27.512 1.00 42.97 99 SER A CA 1
ATOM 793 C C . SER A 1 99 ? 1.201 -9.706 27.798 1.00 42.97 99 SER A C 1
ATOM 795 O O . SER A 1 99 ? 0.713 -8.601 28.006 1.00 42.97 99 SER A O 1
ATOM 797 N N . SER A 1 100 ? 0.442 -10.805 27.785 1.00 43.53 100 SER A N 1
ATOM 798 C CA . SER A 1 100 ? -0.900 -10.857 28.396 1.00 43.53 100 SER A CA 1
ATOM 799 C C . SER A 1 100 ? -1.106 -12.137 29.215 1.00 43.53 100 SER A C 1
ATOM 801 O O . SER A 1 100 ? -2.162 -12.769 29.160 1.00 43.53 100 SER A O 1
ATOM 803 N N . ALA A 1 101 ? -0.084 -12.564 29.957 1.00 41.16 101 ALA A N 1
ATOM 804 C CA . ALA A 1 101 ? -0.266 -13.620 30.942 1.00 41.16 101 ALA A CA 1
ATOM 805 C C . ALA A 1 101 ? -0.948 -13.028 32.189 1.00 41.16 101 ALA A C 1
ATOM 807 O O . ALA A 1 101 ? -0.410 -12.130 32.827 1.00 41.16 101 ALA A O 1
ATOM 808 N N . ILE A 1 102 ? -2.137 -13.542 32.518 1.00 46.84 102 ILE A N 1
ATOM 809 C CA . ILE A 1 102 ? -2.858 -13.299 33.784 1.00 46.84 102 ILE A CA 1
ATOM 810 C C . ILE A 1 102 ? -2.151 -13.998 34.966 1.00 46.84 102 ILE A C 1
ATOM 812 O O . ILE A 1 102 ? -2.400 -13.677 36.124 1.00 46.84 102 ILE A O 1
ATOM 816 N N . PHE A 1 103 ? -1.229 -14.923 34.683 1.00 46.38 103 PHE A N 1
ATOM 817 C CA . PHE A 1 103 ? -0.440 -15.640 35.680 1.00 46.38 103 PHE A CA 1
ATOM 818 C C . PHE A 1 103 ? 1.019 -15.165 35.686 1.00 46.38 103 PHE A C 1
ATOM 820 O O . PHE A 1 103 ? 1.568 -14.905 34.609 1.00 46.38 103 PHE A O 1
ATOM 827 N N . PRO A 1 104 ? 1.674 -15.092 36.863 1.00 46.91 104 PRO A N 1
ATOM 828 C CA . PRO A 1 104 ? 3.112 -14.870 36.934 1.00 46.91 104 PRO A CA 1
ATOM 829 C C . PRO A 1 104 ? 3.821 -15.981 36.150 1.00 46.91 104 PRO A C 1
ATOM 831 O O . PRO A 1 104 ? 3.426 -17.146 36.272 1.00 46.91 104 PRO A O 1
ATOM 834 N N . PRO A 1 105 ? 4.850 -15.666 35.349 1.00 54.53 105 PRO A N 1
ATOM 835 C CA . PRO A 1 105 ? 5.616 -16.709 34.697 1.00 54.53 105 PRO A CA 1
ATOM 836 C C . PRO A 1 105 ? 6.293 -17.572 35.776 1.00 54.53 105 PRO A C 1
ATOM 838 O O . PRO A 1 105 ? 6.834 -17.022 36.743 1.00 54.53 105 PRO A O 1
ATOM 841 N N . PRO A 1 106 ? 6.298 -18.911 35.640 1.00 52.22 106 PRO A N 1
ATOM 842 C CA . PRO A 1 106 ? 7.257 -19.718 36.378 1.00 52.22 106 PRO A CA 1
ATOM 843 C C . PRO A 1 106 ? 8.674 -19.271 35.972 1.00 52.22 106 PRO A C 1
ATOM 845 O O . PRO A 1 106 ? 8.853 -18.703 34.896 1.00 52.22 106 PRO A O 1
ATOM 848 N N . ALA A 1 107 ? 9.640 -19.478 36.871 1.00 58.03 107 ALA A N 1
ATOM 849 C CA . ALA A 1 107 ? 11.044 -19.045 36.816 1.00 58.03 107 ALA A CA 1
ATOM 850 C C . ALA A 1 107 ? 11.653 -18.858 35.403 1.00 58.03 107 ALA A C 1
ATOM 852 O O . ALA A 1 107 ? 11.337 -19.626 34.492 1.00 58.03 107 ALA A O 1
ATOM 853 N N . PRO A 1 108 ? 12.575 -17.888 35.215 1.00 51.78 108 PRO A N 1
ATOM 854 C CA . PRO A 1 108 ? 13.095 -17.518 33.902 1.00 51.78 108 PRO A CA 1
ATOM 855 C C . PRO A 1 108 ? 13.813 -18.704 33.251 1.00 51.78 108 PRO A C 1
ATOM 857 O O . PRO A 1 108 ? 14.978 -18.980 33.527 1.00 51.78 108 PRO A O 1
ATOM 860 N N . SER A 1 109 ? 13.114 -19.409 32.364 1.00 55.91 109 SER A N 1
ATOM 861 C CA . SER A 1 109 ? 13.761 -20.271 31.388 1.00 55.91 109 SER A CA 1
ATOM 862 C C . SER A 1 109 ? 14.343 -19.362 30.311 1.00 55.91 109 SER A C 1
ATOM 864 O O . SER A 1 109 ? 13.660 -18.492 29.770 1.00 55.91 109 SER A O 1
ATOM 866 N N . SER A 1 110 ? 15.632 -19.534 30.037 1.00 54.94 110 SER A N 1
ATOM 867 C CA . SER A 1 110 ? 16.447 -18.794 29.071 1.00 54.94 110 SER A CA 1
ATOM 868 C C . SER A 1 110 ? 16.049 -19.077 27.614 1.00 54.94 110 SER A C 1
ATOM 870 O O . SER A 1 110 ? 16.895 -19.393 26.780 1.00 54.94 110 SER A O 1
ATOM 872 N N . SER A 1 111 ? 14.756 -19.018 27.299 1.00 64.94 111 SER A N 1
ATOM 873 C CA . SER A 1 111 ? 14.262 -19.111 25.930 1.00 64.94 111 SER A CA 1
ATOM 874 C C . SER A 1 111 ? 14.364 -17.733 25.280 1.00 64.94 111 SER A C 1
ATOM 876 O O . SER A 1 111 ? 13.714 -16.772 25.692 1.00 64.94 111 SER A O 1
ATOM 878 N N . SER A 1 112 ? 15.246 -17.614 24.288 1.00 66.25 112 SER A N 1
ATOM 879 C CA . SER A 1 112 ? 15.285 -16.449 23.410 1.00 66.25 112 SER A CA 1
ATOM 880 C C . SER A 1 112 ? 13.910 -16.255 22.754 1.00 66.25 112 SER A C 1
ATOM 882 O O . SER A 1 112 ? 13.233 -17.2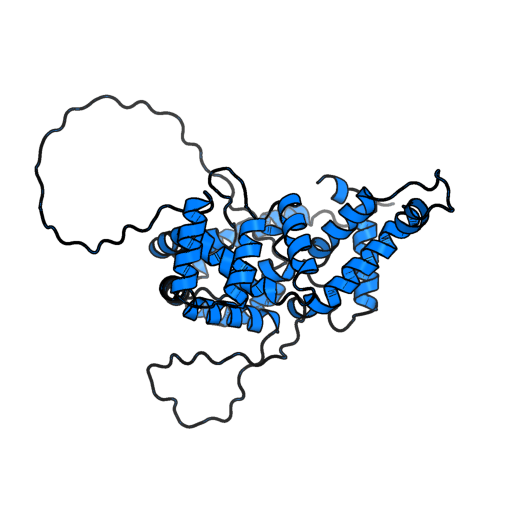41 22.443 1.00 66.25 112 SER A O 1
ATOM 884 N N . PRO A 1 113 ? 13.458 -15.002 22.550 1.00 73.62 113 PRO A N 1
ATOM 885 C CA . PRO A 1 113 ? 12.191 -14.753 21.875 1.00 73.62 113 PRO A CA 1
ATOM 886 C C . PRO A 1 113 ? 12.212 -15.386 20.475 1.00 73.62 113 PRO A C 1
ATOM 888 O O . PRO A 1 113 ? 13.256 -15.365 19.813 1.00 73.62 113 PRO A O 1
ATOM 891 N N . PRO A 1 114 ? 11.082 -15.943 20.004 1.00 82.81 114 PRO A N 1
ATOM 892 C CA . PRO A 1 114 ? 11.035 -16.597 18.706 1.00 82.81 114 PRO A CA 1
ATOM 893 C C . PRO A 1 114 ? 11.350 -15.593 17.594 1.00 82.81 114 PRO A C 1
ATOM 895 O O . PRO A 1 114 ? 10.818 -14.475 17.570 1.00 82.81 114 PRO A O 1
ATOM 898 N N . LEU A 1 115 ? 12.215 -16.008 16.668 1.00 89.06 115 LEU A N 1
ATOM 899 C CA . LEU A 1 115 ? 12.485 -15.264 15.444 1.00 89.06 115 LEU A CA 1
ATOM 900 C C . LEU A 1 115 ? 11.322 -15.445 14.466 1.00 89.06 115 LEU A C 1
ATOM 902 O O . LEU A 1 115 ? 10.785 -16.541 14.307 1.00 89.06 115 LEU A O 1
ATOM 906 N N . VAL A 1 116 ? 10.948 -14.361 13.799 1.00 90.56 116 VAL A N 1
ATOM 907 C CA . VAL A 1 116 ? 9.880 -14.304 12.802 1.00 90.56 116 VAL A CA 1
ATOM 908 C C . VAL A 1 116 ? 10.377 -13.611 11.539 1.00 90.56 116 VAL A C 1
ATOM 910 O O . VAL A 1 116 ? 11.400 -12.921 11.541 1.00 90.56 116 VAL A O 1
ATOM 913 N N . GLN A 1 117 ? 9.645 -13.803 10.442 1.00 91.75 117 GLN A N 1
ATOM 914 C CA . GLN A 1 117 ? 9.910 -13.087 9.197 1.00 91.75 117 GLN A CA 1
ATOM 915 C C . GLN A 1 117 ? 9.704 -11.578 9.395 1.00 91.75 117 GLN A C 1
ATOM 917 O O . GLN A 1 117 ? 8.755 -11.187 10.089 1.00 91.75 117 GLN A O 1
ATOM 922 N N . PRO A 1 118 ? 10.509 -10.714 8.754 1.00 94.56 118 PRO A N 1
ATOM 923 C CA . PRO A 1 118 ? 10.401 -9.268 8.928 1.00 94.56 118 PRO A CA 1
ATOM 924 C C . PRO A 1 118 ? 8.995 -8.718 8.654 1.00 94.56 118 PRO A C 1
ATOM 926 O O . PRO A 1 118 ? 8.484 -7.921 9.436 1.00 94.56 118 PRO A O 1
ATOM 929 N N . VAL A 1 119 ? 8.311 -9.197 7.609 1.00 94.38 119 VAL A N 1
ATOM 930 C CA . VAL A 1 119 ? 6.939 -8.760 7.291 1.00 94.38 119 VAL A CA 1
ATOM 931 C C . VAL A 1 119 ? 5.929 -9.098 8.397 1.00 94.38 119 VAL A C 1
ATOM 933 O O . VAL A 1 119 ? 4.999 -8.333 8.642 1.00 94.38 119 VAL A O 1
ATOM 936 N N . VAL A 1 120 ? 6.130 -10.208 9.115 1.00 94.06 120 VAL A N 1
ATOM 937 C CA . VAL A 1 120 ? 5.290 -10.610 10.256 1.00 94.06 120 VAL A CA 1
ATOM 938 C C . VAL A 1 120 ? 5.559 -9.703 11.459 1.00 94.06 120 VAL A C 1
ATOM 940 O O . VAL A 1 120 ? 4.620 -9.298 12.150 1.00 94.06 120 VAL A O 1
ATOM 943 N N . ALA A 1 121 ? 6.822 -9.327 11.686 1.00 94.56 121 ALA A N 1
ATOM 944 C CA . ALA A 1 121 ? 7.179 -8.341 12.704 1.00 94.56 121 ALA A CA 1
ATOM 945 C C . ALA A 1 121 ? 6.571 -6.961 12.389 1.00 94.56 121 ALA A C 1
ATOM 947 O O . ALA A 1 121 ? 6.005 -6.329 13.279 1.00 94.56 121 ALA A O 1
ATOM 948 N N . ILE A 1 122 ? 6.598 -6.528 11.123 1.00 96.56 122 ILE A N 1
ATOM 949 C CA . ILE A 1 122 ? 5.967 -5.278 10.668 1.00 96.56 122 ILE A CA 1
ATOM 950 C C . ILE A 1 122 ? 4.448 -5.325 10.875 1.00 96.56 122 ILE A C 1
ATOM 952 O O . ILE A 1 122 ? 3.883 -4.395 11.446 1.00 96.56 122 ILE A O 1
ATOM 956 N N . ALA A 1 123 ? 3.783 -6.419 10.491 1.00 96.44 123 ALA A N 1
ATOM 957 C CA . ALA A 1 123 ? 2.350 -6.603 10.731 1.00 96.44 123 ALA A CA 1
ATOM 958 C C . ALA A 1 123 ? 2.004 -6.533 12.232 1.00 96.44 123 ALA A C 1
ATOM 960 O O . ALA A 1 123 ? 1.037 -5.882 12.629 1.00 96.44 123 ALA A O 1
ATOM 961 N N . SER A 1 124 ? 2.836 -7.146 13.077 1.00 95.44 124 SER A N 1
ATOM 962 C CA . SER A 1 124 ? 2.695 -7.080 14.536 1.00 95.44 124 SER A CA 1
ATOM 963 C C . SER A 1 124 ? 2.899 -5.659 15.069 1.00 95.44 124 SER A C 1
ATOM 965 O O . SER A 1 124 ? 2.162 -5.222 15.951 1.00 95.44 124 SER A O 1
ATOM 967 N N . HIS A 1 125 ? 3.852 -4.911 14.509 1.00 96.50 125 HIS A N 1
ATOM 968 C CA . HIS A 1 125 ? 4.094 -3.516 14.868 1.00 96.50 125 HIS A CA 1
ATOM 969 C C . HIS A 1 125 ? 2.920 -2.606 14.474 1.00 96.50 125 HIS A C 1
ATOM 971 O O . HIS A 1 125 ? 2.457 -1.828 15.305 1.00 96.50 125 HIS A O 1
ATOM 977 N N . ILE A 1 126 ? 2.365 -2.763 13.264 1.00 97.88 126 ILE A N 1
ATOM 978 C CA . ILE A 1 126 ? 1.137 -2.069 12.833 1.00 97.88 126 ILE A CA 1
ATOM 979 C C . ILE A 1 126 ? 0.013 -2.328 13.838 1.00 97.88 126 ILE A C 1
ATOM 981 O O . ILE A 1 126 ? -0.669 -1.402 14.269 1.00 97.88 126 ILE A O 1
ATOM 985 N N . HIS A 1 127 ? -0.157 -3.577 14.264 1.00 95.69 127 HIS A N 1
ATOM 986 C CA . HIS A 1 127 ? -1.190 -3.930 15.231 1.00 95.69 127 HIS A CA 1
ATOM 987 C C . HIS A 1 127 ? -0.933 -3.369 16.638 1.00 95.69 127 HIS A C 1
ATOM 989 O O . HIS A 1 127 ? -1.866 -2.961 17.327 1.00 95.69 127 HIS A O 1
ATOM 995 N N . SER A 1 128 ? 0.331 -3.284 17.058 1.00 96.75 128 SER A N 1
ATOM 996 C CA . SER A 1 128 ? 0.708 -2.585 18.288 1.00 96.75 128 SER A CA 1
ATOM 997 C C . SER A 1 128 ? 0.361 -1.097 18.211 1.00 96.75 128 SER A C 1
ATOM 999 O O . SER A 1 128 ? -0.194 -0.552 19.161 1.00 96.75 128 SER A O 1
ATOM 1001 N N . ASN A 1 129 ? 0.615 -0.442 17.077 1.00 98.19 129 ASN A N 1
ATOM 1002 C CA . ASN A 1 129 ? 0.244 0.961 16.881 1.00 98.19 129 ASN A CA 1
ATOM 1003 C C . ASN A 1 129 ? -1.280 1.139 16.841 1.00 98.19 129 ASN A C 1
ATOM 1005 O O . ASN A 1 129 ? -1.786 2.122 17.380 1.00 98.19 129 ASN A O 1
ATOM 1009 N N . LEU A 1 130 ? -2.022 0.165 16.298 1.00 98.31 130 LEU A N 1
ATOM 1010 C CA . LEU A 1 130 ? -3.486 0.148 16.350 1.00 98.31 130 LEU A CA 1
ATOM 1011 C C . LEU A 1 130 ? -4.002 0.144 17.794 1.00 98.31 130 LEU A C 1
ATOM 1013 O O . LEU A 1 130 ? -4.983 0.819 18.072 1.00 98.31 130 LEU A O 1
ATOM 1017 N N . ARG A 1 131 ? -3.334 -0.549 18.727 1.00 97.88 131 ARG A N 1
ATOM 1018 C CA . ARG A 1 131 ? -3.708 -0.516 20.153 1.00 97.88 131 ARG A CA 1
ATOM 1019 C C . ARG A 1 131 ? -3.687 0.899 20.725 1.00 97.88 131 ARG A C 1
ATOM 1021 O O . ARG A 1 131 ? -4.571 1.245 21.499 1.00 97.88 131 ARG A O 1
ATOM 1028 N N . THR A 1 132 ? -2.676 1.688 20.372 1.00 97.75 132 THR A N 1
ATOM 1029 C CA . THR A 1 132 ? -2.539 3.082 20.819 1.00 97.75 132 THR A CA 1
ATOM 1030 C C . THR A 1 132 ? -3.512 4.005 20.087 1.00 97.75 132 THR A C 1
ATOM 1032 O O . THR A 1 132 ? -4.056 4.929 20.685 1.00 97.75 132 THR A O 1
ATOM 1035 N N . LEU A 1 133 ? -3.726 3.757 18.794 1.00 98.50 133 LEU A N 1
ATOM 1036 C CA . LEU A 1 133 ? -4.558 4.581 17.924 1.00 98.50 133 LEU A CA 1
ATOM 1037 C C . LEU A 1 133 ? -6.059 4.378 18.179 1.00 98.50 133 LEU A C 1
ATOM 1039 O O . LEU A 1 133 ? -6.786 5.349 18.324 1.00 98.50 133 LEU A O 1
ATOM 1043 N N . ASP A 1 134 ? -6.523 3.132 18.241 1.00 98.38 134 ASP A N 1
ATOM 1044 C CA . ASP A 1 134 ? -7.931 2.763 18.412 1.00 98.38 134 ASP A CA 1
ATOM 1045 C C . ASP A 1 134 ? -8.054 1.498 19.289 1.00 98.38 134 ASP A C 1
ATOM 1047 O O . ASP A 1 134 ? -8.121 0.369 18.780 1.00 98.38 134 ASP A O 1
ATOM 1051 N N . PRO A 1 135 ? -8.060 1.662 20.628 1.00 98.06 135 PRO A N 1
ATOM 1052 C CA . PRO A 1 135 ? -8.121 0.543 21.566 1.00 98.06 135 PRO A CA 1
ATOM 1053 C C . PRO A 1 135 ? -9.364 -0.341 21.404 1.00 98.06 135 PRO A C 1
ATOM 1055 O O . PRO A 1 135 ? -9.282 -1.549 21.632 1.00 98.06 135 PRO A O 1
ATOM 1058 N N . GLU A 1 136 ? -10.503 0.239 21.010 1.00 97.75 136 GLU A N 1
ATOM 1059 C CA . GLU A 1 136 ? -11.762 -0.488 20.805 1.00 97.75 136 GLU A CA 1
ATOM 1060 C C . GLU A 1 136 ? -11.653 -1.421 19.596 1.00 97.75 136 GLU A C 1
ATOM 1062 O O . GLU A 1 136 ? -11.927 -2.620 19.705 1.00 97.75 136 GLU A O 1
ATOM 1067 N N . LEU A 1 137 ? -11.169 -0.901 18.463 1.00 98.00 137 LEU A N 1
ATOM 1068 C CA . LEU A 1 137 ? -10.945 -1.720 17.277 1.00 98.00 137 LEU A CA 1
ATOM 1069 C C . LEU A 1 137 ? -9.899 -2.807 17.555 1.00 98.00 137 LEU A C 1
ATOM 1071 O O . LEU A 1 137 ? -10.136 -3.975 17.250 1.00 98.00 137 LEU A O 1
ATOM 1075 N N . HIS A 1 138 ? -8.784 -2.473 18.211 1.00 98.44 138 HIS A N 1
ATOM 1076 C CA . HIS A 1 138 ? -7.793 -3.472 18.625 1.00 98.44 138 HIS A CA 1
ATOM 1077 C C . HIS A 1 138 ? -8.406 -4.561 19.533 1.00 98.44 138 HIS A C 1
ATOM 1079 O O . HIS A 1 138 ? -8.093 -5.744 19.378 1.00 98.44 138 HIS A O 1
ATOM 1085 N N . ALA A 1 139 ? -9.296 -4.207 20.468 1.00 97.94 139 ALA A N 1
ATOM 1086 C CA . ALA A 1 139 ? -9.984 -5.184 21.313 1.00 97.94 139 ALA A CA 1
ATOM 1087 C C . ALA A 1 139 ? -10.878 -6.139 20.501 1.00 97.94 139 ALA A C 1
ATOM 1089 O O . ALA A 1 139 ? -10.942 -7.326 20.824 1.00 97.94 139 ALA A O 1
ATOM 1090 N N . ALA A 1 140 ? -11.510 -5.669 19.419 1.00 98.00 140 ALA A N 1
ATOM 1091 C CA . ALA A 1 140 ? -12.275 -6.524 18.510 1.00 98.00 140 ALA A CA 1
ATOM 1092 C C . ALA A 1 140 ? -11.387 -7.562 17.798 1.00 98.00 140 ALA A C 1
ATOM 1094 O O . ALA A 1 140 ? -11.717 -8.751 17.808 1.00 98.00 140 ALA A O 1
ATOM 1095 N N . PHE A 1 141 ? -10.223 -7.149 17.277 1.00 97.62 141 PHE A N 1
ATOM 1096 C CA . PHE A 1 141 ? -9.220 -8.075 16.726 1.00 97.62 141 PHE A CA 1
ATOM 1097 C C . PHE A 1 141 ? -8.795 -9.127 17.761 1.00 97.62 141 PHE A C 1
ATOM 1099 O O . PHE A 1 141 ? -8.754 -10.319 17.452 1.00 97.62 141 PHE A O 1
ATOM 1106 N N . ALA A 1 142 ? -8.517 -8.703 19.000 1.00 96.00 142 ALA A N 1
ATOM 1107 C CA . ALA A 1 142 ? -8.101 -9.600 20.075 1.00 96.00 142 ALA A CA 1
ATOM 1108 C C . ALA A 1 142 ? -9.206 -10.595 20.471 1.00 96.00 142 ALA A C 1
ATOM 1110 O O . ALA A 1 142 ? -8.932 -11.784 20.631 1.00 96.00 142 ALA A O 1
ATOM 1111 N N . ARG A 1 143 ? -10.461 -10.144 20.585 1.00 96.81 143 ARG A N 1
ATOM 1112 C CA . ARG A 1 143 ? -11.613 -11.005 20.905 1.00 96.81 143 ARG A CA 1
ATOM 1113 C C . ARG A 1 143 ? -11.821 -12.094 19.856 1.00 96.81 143 ARG A C 1
ATOM 1115 O O . ARG A 1 143 ? -12.104 -13.233 20.211 1.00 96.81 143 ARG A O 1
ATOM 1122 N N . LEU A 1 144 ? -11.657 -11.747 18.584 1.00 95.44 144 LEU A N 1
ATOM 1123 C CA . LEU A 1 144 ? -11.789 -12.674 17.460 1.00 95.44 144 LEU A CA 1
ATOM 1124 C C . LEU A 1 144 ? -10.503 -13.458 17.152 1.00 95.44 144 LEU A C 1
ATOM 1126 O O . LEU A 1 144 ? -10.512 -14.290 16.250 1.00 95.44 144 LEU A O 1
ATOM 1130 N N . GLN A 1 145 ? -9.409 -13.201 17.880 1.00 95.00 145 GLN A N 1
ATOM 1131 C CA . GLN A 1 145 ? -8.088 -13.796 17.642 1.00 95.00 145 GLN A CA 1
ATOM 1132 C C . GLN A 1 145 ? -7.599 -13.608 16.191 1.00 95.00 145 GLN A C 1
ATOM 1134 O O . GLN A 1 145 ? -6.958 -14.488 15.618 1.00 95.00 145 GLN A O 1
ATOM 1139 N N . ILE A 1 146 ? -7.896 -12.452 15.586 1.00 92.19 146 ILE A N 1
ATOM 1140 C CA . ILE A 1 146 ? -7.435 -12.125 14.234 1.00 92.19 146 ILE A CA 1
ATOM 1141 C C . ILE A 1 146 ? -5.958 -11.764 14.291 1.00 92.19 146 ILE A C 1
ATOM 1143 O O . ILE A 1 146 ? -5.572 -10.750 14.876 1.00 92.19 146 ILE A O 1
ATOM 1147 N N . GLU A 1 147 ? -5.124 -12.580 13.656 1.00 91.12 147 GLU A N 1
ATOM 1148 C CA . GLU A 1 147 ? -3.702 -12.284 13.567 1.00 91.12 147 GLU A CA 1
ATOM 1149 C C . GLU A 1 147 ? -3.417 -11.267 12.439 1.00 91.12 147 GLU A C 1
ATOM 1151 O O . GLU A 1 147 ? -3.920 -11.433 11.322 1.00 91.12 147 GLU A O 1
ATOM 1156 N N . PRO A 1 148 ? -2.597 -10.223 12.673 1.00 93.44 148 PRO A N 1
ATOM 1157 C CA . PRO A 1 148 ? -2.401 -9.128 11.714 1.00 93.44 148 PRO A CA 1
ATOM 1158 C C . PRO A 1 148 ? -1.864 -9.558 10.347 1.00 93.44 148 PRO A C 1
ATOM 1160 O O . PRO A 1 148 ? -2.180 -8.952 9.323 1.00 93.44 148 PRO A O 1
ATOM 1163 N N . GLN A 1 149 ? -1.071 -10.631 10.316 1.00 92.06 149 GLN A N 1
ATOM 1164 C CA . GLN A 1 149 ? -0.508 -11.188 9.090 1.00 92.06 149 GLN A CA 1
ATOM 1165 C C . GLN A 1 149 ? -1.563 -11.624 8.065 1.00 92.06 149 GLN A C 1
ATOM 1167 O O . GLN A 1 149 ? -1.243 -11.662 6.880 1.00 92.06 149 GLN A O 1
ATOM 1172 N N . ILE A 1 150 ? -2.801 -11.915 8.493 1.00 89.38 150 ILE A N 1
ATOM 1173 C CA . ILE A 1 150 ? -3.882 -12.376 7.607 1.00 89.38 150 ILE A CA 1
ATOM 1174 C C . ILE A 1 150 ? -4.209 -11.326 6.534 1.00 89.38 150 ILE A C 1
ATOM 1176 O O . ILE A 1 150 ? -4.463 -11.686 5.387 1.00 89.38 150 ILE A O 1
ATOM 1180 N N . TYR A 1 151 ? -4.162 -10.036 6.879 1.00 94.12 151 TYR A N 1
ATOM 1181 C CA . TYR A 1 151 ? -4.456 -8.943 5.945 1.00 94.12 151 TYR A CA 1
ATOM 1182 C C . TYR A 1 151 ? -3.200 -8.149 5.563 1.00 94.12 151 TYR A C 1
ATOM 1184 O O . TYR A 1 151 ? -2.986 -7.846 4.388 1.00 94.12 151 TYR A O 1
ATOM 1192 N N . ALA A 1 152 ? -2.329 -7.854 6.536 1.00 96.31 152 ALA A N 1
ATOM 1193 C CA . ALA A 1 152 ? -1.253 -6.884 6.356 1.00 96.31 152 ALA A CA 1
ATOM 1194 C C . ALA A 1 152 ? -0.179 -7.353 5.366 1.00 96.31 152 ALA A C 1
ATOM 1196 O O . ALA A 1 152 ? 0.370 -6.534 4.636 1.00 96.31 152 ALA A O 1
ATOM 1197 N N . ILE A 1 153 ? 0.115 -8.658 5.297 1.00 94.88 153 ILE A N 1
ATOM 1198 C CA . ILE A 1 153 ? 1.153 -9.171 4.387 1.00 94.88 153 ILE A CA 1
ATOM 1199 C C . ILE A 1 153 ? 0.784 -8.900 2.932 1.00 94.88 153 ILE A C 1
ATOM 1201 O O . ILE A 1 153 ? 1.630 -8.440 2.170 1.00 94.88 153 ILE A O 1
ATOM 1205 N N . ARG A 1 154 ? -0.471 -9.159 2.548 1.00 95.81 154 ARG A N 1
ATOM 1206 C CA . ARG A 1 154 ? -0.946 -8.904 1.185 1.00 95.81 154 ARG A CA 1
ATOM 1207 C C . ARG A 1 154 ? -0.922 -7.411 0.872 1.00 95.81 154 ARG A C 1
ATOM 1209 O O . ARG A 1 154 ? -0.395 -7.032 -0.168 1.00 95.81 154 ARG A O 1
ATOM 1216 N N . TRP A 1 155 ? -1.427 -6.582 1.788 1.00 98.12 155 TRP A N 1
ATOM 1217 C CA . TRP A 1 155 ? -1.430 -5.126 1.631 1.00 98.12 155 TRP A CA 1
ATOM 1218 C C . TRP A 1 155 ? -0.015 -4.568 1.436 1.00 98.12 155 TRP A C 1
ATOM 1220 O O . TRP A 1 155 ? 0.205 -3.784 0.519 1.00 98.12 155 TRP A O 1
ATOM 1230 N N . LEU A 1 156 ? 0.951 -5.016 2.244 1.00 98.06 156 LEU A N 1
ATOM 1231 C CA . LEU A 1 156 ? 2.338 -4.548 2.189 1.00 98.06 156 LEU A CA 1
ATOM 1232 C C . LEU A 1 156 ? 3.101 -5.097 0.979 1.00 98.06 156 LEU A C 1
ATOM 1234 O O . LEU A 1 156 ? 3.737 -4.326 0.268 1.00 98.06 156 LEU A O 1
ATOM 1238 N N . ARG A 1 157 ? 3.032 -6.408 0.704 1.00 96.69 157 ARG A N 1
ATOM 1239 C CA . ARG A 1 157 ? 3.749 -7.014 -0.435 1.00 96.69 157 ARG A CA 1
ATOM 1240 C C . ARG A 1 157 ? 3.298 -6.427 -1.762 1.00 96.69 157 ARG A C 1
ATOM 1242 O O . ARG A 1 157 ? 4.123 -6.178 -2.625 1.00 96.69 157 ARG A O 1
ATOM 1249 N N . LEU A 1 158 ? 2.000 -6.204 -1.918 1.00 97.12 158 LEU A N 1
ATOM 1250 C CA . LEU A 1 158 ? 1.432 -5.711 -3.169 1.00 97.12 158 LEU A CA 1
ATOM 1251 C C . LEU A 1 158 ? 1.273 -4.187 -3.179 1.00 97.12 158 LEU A C 1
ATOM 1253 O O . LEU A 1 158 ? 0.668 -3.652 -4.102 1.00 97.12 158 LEU A O 1
ATOM 1257 N N . LEU A 1 159 ? 1.774 -3.489 -2.150 1.00 97.81 159 LEU A N 1
ATOM 1258 C CA . LEU A 1 159 ? 1.604 -2.045 -1.957 1.00 97.81 159 LEU A CA 1
ATOM 1259 C C . LEU A 1 159 ? 0.179 -1.584 -2.293 1.00 97.81 159 LEU A C 1
ATOM 1261 O O . LEU A 1 159 ? -0.037 -0.636 -3.047 1.00 97.81 159 LEU A O 1
ATOM 1265 N N . PHE A 1 160 ? -0.794 -2.292 -1.719 1.00 98.00 160 PHE A N 1
ATOM 1266 C CA . PHE A 1 160 ? -2.228 -2.021 -1.820 1.00 98.00 160 PHE A CA 1
ATOM 1267 C C . PHE A 1 160 ? -2.846 -2.170 -3.224 1.00 98.00 160 PHE A C 1
ATOM 1269 O O . PHE A 1 160 ? -4.022 -1.853 -3.398 1.00 98.00 160 PHE A O 1
ATOM 1276 N N . SER A 1 161 ? -2.123 -2.705 -4.216 1.00 96.38 161 SER A N 1
ATOM 1277 C CA . SER A 1 161 ? -2.616 -2.850 -5.601 1.00 96.38 161 SER A CA 1
ATOM 1278 C C . SER A 1 161 ? -3.792 -3.821 -5.770 1.00 96.38 161 SER A C 1
ATOM 1280 O O . SER A 1 161 ? -4.459 -3.819 -6.800 1.00 96.38 161 SER A O 1
ATOM 1282 N N . ARG A 1 162 ? -4.079 -4.642 -4.751 1.00 95.06 162 ARG A N 1
ATOM 1283 C CA . ARG A 1 162 ? -5.272 -5.505 -4.687 1.00 95.06 162 ARG A CA 1
ATOM 1284 C C . ARG A 1 162 ? -6.440 -4.892 -3.913 1.00 95.06 162 ARG A C 1
ATOM 1286 O O . ARG A 1 162 ? -7.529 -5.454 -3.962 1.00 95.06 162 ARG A O 1
ATOM 1293 N N . GLU A 1 163 ? -6.225 -3.790 -3.195 1.00 95.44 163 GLU A N 1
ATOM 1294 C CA . GLU A 1 163 ? -7.298 -3.092 -2.466 1.00 95.44 163 GLU A CA 1
ATOM 1295 C C . GLU A 1 163 ? -7.911 -1.965 -3.291 1.00 95.44 163 GLU A C 1
ATOM 1297 O O . GLU A 1 163 ? -9.046 -1.566 -3.041 1.00 95.44 163 GLU A O 1
ATOM 1302 N N . PHE A 1 164 ? -7.151 -1.448 -4.257 1.00 96.19 164 PHE A N 1
ATOM 1303 C CA . PHE A 1 164 ? -7.516 -0.289 -5.054 1.00 96.19 164 PHE A CA 1
ATOM 1304 C C . PHE A 1 164 ? -7.432 -0.610 -6.551 1.00 96.19 164 PHE A C 1
ATOM 1306 O O . PHE A 1 164 ? -6.568 -1.384 -6.964 1.00 96.19 164 PHE A O 1
ATOM 1313 N N . PRO A 1 165 ? -8.299 -0.015 -7.388 1.00 94.56 165 PRO A N 1
ATOM 1314 C CA . PRO A 1 165 ? -8.128 -0.029 -8.834 1.00 94.56 165 PRO A CA 1
ATOM 1315 C C . PRO A 1 165 ? -6.762 0.537 -9.230 1.00 94.56 165 PRO A C 1
ATOM 1317 O O . PRO A 1 165 ? -6.261 1.447 -8.574 1.00 94.56 165 PRO A O 1
ATOM 1320 N N . LEU A 1 166 ? -6.204 0.074 -10.355 1.00 91.69 166 LEU A N 1
ATOM 1321 C CA . LEU A 1 166 ? -4.859 0.464 -10.802 1.00 91.69 166 LEU A CA 1
ATOM 1322 C C . LEU A 1 166 ? -4.644 1.987 -10.802 1.00 91.69 166 LEU A C 1
ATOM 1324 O O . LEU A 1 166 ? -3.621 2.449 -10.318 1.00 91.69 166 LEU A O 1
ATOM 1328 N N . SER A 1 167 ? -5.618 2.775 -11.270 1.00 93.06 167 SER A N 1
ATOM 1329 C CA . SER A 1 167 ? -5.511 4.242 -11.256 1.00 93.06 167 SER A CA 1
ATOM 1330 C C . SER A 1 167 ? -5.364 4.810 -9.837 1.00 93.06 167 SER A C 1
ATOM 1332 O O . SER A 1 167 ? -4.491 5.639 -9.595 1.00 93.06 167 SER A O 1
ATOM 1334 N N . ASP A 1 168 ? -6.164 4.347 -8.875 1.00 96.00 168 ASP A N 1
ATOM 1335 C CA . ASP A 1 168 ? -6.061 4.759 -7.470 1.00 96.00 168 ASP A CA 1
ATOM 1336 C C . ASP A 1 168 ? -4.742 4.288 -6.832 1.00 96.00 168 ASP A C 1
ATOM 1338 O O . ASP A 1 168 ? -4.150 5.024 -6.036 1.00 96.00 168 ASP A O 1
ATOM 1342 N N . THR A 1 169 ? -4.266 3.090 -7.198 1.00 96.56 169 THR A N 1
ATOM 1343 C CA . THR A 1 169 ? -2.956 2.559 -6.791 1.00 96.56 169 THR A CA 1
ATOM 1344 C C . THR A 1 169 ? -1.817 3.439 -7.292 1.00 96.56 169 THR A C 1
ATOM 1346 O O . THR A 1 169 ? -0.950 3.778 -6.495 1.00 96.56 169 THR A O 1
ATOM 1349 N N . MET A 1 170 ? -1.834 3.859 -8.561 1.00 94.69 170 MET A N 1
ATOM 1350 C CA . MET A 1 170 ? -0.795 4.729 -9.127 1.00 94.69 170 MET A CA 1
ATOM 1351 C C . MET A 1 170 ? -0.724 6.070 -8.387 1.00 94.69 170 MET A C 1
ATOM 1353 O O . MET A 1 170 ? 0.349 6.453 -7.934 1.00 94.69 170 MET A O 1
ATOM 1357 N N . HIS A 1 171 ? -1.865 6.721 -8.125 1.00 95.44 171 HIS A N 1
ATOM 1358 C CA . HIS A 1 171 ? -1.888 7.957 -7.327 1.00 95.44 171 HIS A CA 1
ATOM 1359 C C . HIS A 1 171 ? -1.360 7.753 -5.897 1.00 95.44 171 HIS A C 1
ATOM 1361 O O . HIS A 1 171 ? -0.706 8.633 -5.329 1.00 95.44 171 HIS A O 1
ATOM 1367 N N . LEU A 1 172 ? -1.662 6.603 -5.284 1.00 97.31 172 LEU A N 1
ATOM 1368 C CA . LEU A 1 172 ? -1.140 6.260 -3.965 1.00 97.31 172 LEU A CA 1
ATOM 1369 C C . LEU A 1 172 ? 0.380 6.056 -4.010 1.00 97.31 172 LEU A C 1
ATOM 1371 O O . LEU A 1 172 ? 1.072 6.520 -3.106 1.00 97.31 172 LEU A O 1
ATOM 1375 N N . TRP A 1 173 ? 0.886 5.377 -5.041 1.00 97.62 173 TRP A N 1
ATOM 1376 C CA . TRP A 1 173 ? 2.307 5.101 -5.244 1.00 97.62 173 TRP A CA 1
ATOM 1377 C C . TRP A 1 173 ? 3.103 6.372 -5.516 1.00 97.62 173 TRP A C 1
ATOM 1379 O O . TRP A 1 173 ? 4.124 6.564 -4.860 1.00 97.62 173 TRP A O 1
ATOM 1389 N N . ASP A 1 174 ? 2.607 7.278 -6.362 1.00 96.06 174 ASP A N 1
ATOM 1390 C CA . ASP A 1 174 ? 3.229 8.585 -6.603 1.00 96.06 174 ASP A CA 1
ATOM 1391 C C . ASP A 1 174 ? 3.485 9.312 -5.284 1.00 96.06 174 ASP A C 1
ATOM 1393 O O . ASP A 1 174 ? 4.599 9.745 -4.982 1.00 96.06 174 ASP A O 1
ATOM 1397 N N . ALA A 1 175 ? 2.451 9.399 -4.446 1.00 96.88 175 ALA A N 1
ATOM 1398 C CA . ALA A 1 175 ? 2.556 10.091 -3.176 1.00 96.88 175 ALA A CA 1
ATOM 1399 C C . ALA A 1 175 ? 3.401 9.317 -2.150 1.00 96.88 175 ALA A C 1
ATOM 1401 O O . ALA A 1 175 ? 4.143 9.940 -1.389 1.00 96.88 175 ALA A O 1
ATOM 1402 N N . LEU A 1 176 ? 3.324 7.981 -2.132 1.00 97.44 176 LEU A N 1
ATOM 1403 C CA . LEU A 1 176 ? 4.121 7.137 -1.242 1.00 97.44 176 LEU A CA 1
ATOM 1404 C C . LEU A 1 176 ? 5.612 7.272 -1.563 1.00 97.44 176 LEU A C 1
ATOM 1406 O O . LEU A 1 176 ? 6.396 7.578 -0.670 1.00 97.44 176 LEU A O 1
ATOM 1410 N N . PHE A 1 177 ? 5.999 7.119 -2.829 1.00 96.88 177 PHE A N 1
ATOM 1411 C CA . PHE A 1 177 ? 7.393 7.191 -3.260 1.00 96.88 177 PHE A CA 1
ATOM 1412 C C . PHE A 1 177 ? 7.947 8.614 -3.165 1.00 96.88 177 PHE A C 1
ATOM 1414 O O . PHE A 1 177 ? 9.084 8.792 -2.738 1.00 96.88 177 PHE A O 1
ATOM 1421 N N . ALA A 1 178 ? 7.146 9.642 -3.466 1.00 96.62 178 ALA A N 1
ATOM 1422 C CA . ALA A 1 178 ? 7.581 11.033 -3.334 1.00 96.62 178 ALA A CA 1
ATOM 1423 C C . ALA A 1 178 ? 7.760 11.491 -1.875 1.00 96.62 178 ALA A C 1
ATOM 1425 O O . ALA A 1 178 ? 8.455 12.477 -1.622 1.00 96.62 178 ALA A O 1
ATOM 1426 N N . ARG A 1 179 ? 7.095 10.845 -0.906 1.00 97.00 179 ARG A N 1
ATOM 1427 C CA . ARG A 1 179 ? 7.145 11.234 0.517 1.00 97.00 179 ARG A CA 1
ATOM 1428 C C . ARG A 1 179 ? 8.031 10.334 1.358 1.00 97.00 179 ARG A C 1
ATOM 1430 O O . ARG A 1 179 ? 8.650 10.827 2.297 1.00 97.00 179 ARG A O 1
ATOM 1437 N N . ASP A 1 180 ? 8.059 9.045 1.054 1.00 96.44 180 ASP A N 1
ATOM 1438 C CA . ASP A 1 180 ? 8.838 8.058 1.784 1.00 96.44 180 ASP A CA 1
ATOM 1439 C C . ASP A 1 180 ? 9.261 6.869 0.894 1.00 96.44 180 ASP A C 1
ATOM 1441 O O . ASP A 1 180 ? 8.633 5.804 0.913 1.00 96.44 180 ASP A O 1
ATOM 1445 N N . PRO A 1 181 ? 10.388 7.000 0.168 1.00 94.38 181 PRO A N 1
ATOM 1446 C CA . PRO A 1 181 ? 10.986 5.901 -0.593 1.00 94.38 181 PRO A CA 1
ATOM 1447 C C . PRO A 1 181 ? 11.365 4.671 0.252 1.00 94.38 181 PRO A C 1
ATOM 1449 O O . PRO A 1 181 ? 11.614 3.599 -0.303 1.00 94.38 181 PRO A O 1
ATOM 1452 N N . SER A 1 182 ? 11.442 4.793 1.586 1.00 96.50 182 SER A N 1
ATOM 1453 C CA . SER A 1 182 ? 11.755 3.674 2.489 1.00 96.50 182 SER A CA 1
ATOM 1454 C C . SER A 1 182 ? 10.540 2.799 2.829 1.00 96.50 182 SER A C 1
ATOM 1456 O O . SER A 1 182 ? 10.702 1.746 3.449 1.00 96.50 182 SER A O 1
ATOM 1458 N N . LEU A 1 183 ? 9.340 3.207 2.391 1.00 97.69 183 LEU A N 1
ATOM 1459 C CA . LEU A 1 183 ? 8.055 2.519 2.572 1.00 97.69 183 LEU A CA 1
ATOM 1460 C C . LEU A 1 183 ? 7.594 2.364 4.035 1.00 97.69 183 LEU A C 1
ATOM 1462 O O . LEU A 1 183 ? 6.629 1.649 4.301 1.00 97.69 183 LEU A O 1
ATOM 1466 N N . GLN A 1 184 ? 8.199 3.059 5.000 1.00 96.56 184 GLN A N 1
ATOM 1467 C CA . GLN A 1 184 ? 7.732 3.052 6.395 1.00 96.56 184 GLN A CA 1
ATOM 1468 C C . GLN A 1 184 ? 6.344 3.695 6.539 1.00 96.56 184 GLN A C 1
ATOM 1470 O O . GLN A 1 184 ? 5.531 3.283 7.371 1.00 96.56 184 GLN A O 1
ATOM 1475 N N . LEU A 1 185 ? 6.026 4.669 5.686 1.00 98.06 185 LEU A N 1
ATOM 1476 C CA . LEU A 1 185 ? 4.722 5.313 5.607 1.00 98.06 185 LEU A CA 1
ATOM 1477 C C . LEU A 1 185 ? 3.611 4.327 5.210 1.00 98.06 185 LEU A C 1
ATOM 1479 O O . LEU A 1 185 ? 2.468 4.532 5.616 1.00 98.06 185 LEU A O 1
ATOM 1483 N N . ALA A 1 186 ? 3.928 3.216 4.529 1.00 98.38 186 ALA A N 1
ATOM 1484 C CA . ALA A 1 186 ? 2.954 2.168 4.215 1.00 98.38 186 ALA A CA 1
ATOM 1485 C C . ALA A 1 186 ? 2.305 1.584 5.486 1.00 98.38 186 ALA A C 1
ATOM 1487 O O . ALA A 1 186 ? 1.111 1.289 5.491 1.00 98.38 186 ALA A O 1
ATOM 1488 N N . ASN A 1 187 ? 3.037 1.519 6.604 1.00 98.31 187 ASN A N 1
ATOM 1489 C CA . ASN A 1 187 ? 2.487 1.085 7.893 1.00 98.31 187 ASN A CA 1
ATOM 1490 C C . ASN A 1 187 ? 1.365 2.019 8.379 1.00 98.31 187 ASN A C 1
ATOM 1492 O O . ASN A 1 187 ? 0.368 1.567 8.940 1.00 98.31 187 ASN A O 1
ATOM 1496 N N . HIS A 1 188 ? 1.504 3.323 8.133 1.00 98.69 188 HIS A N 1
ATOM 1497 C CA . HIS A 1 188 ? 0.507 4.329 8.495 1.00 98.69 188 HIS A CA 1
ATOM 1498 C C . HIS A 1 188 ? -0.655 4.366 7.497 1.00 98.69 188 HIS A C 1
ATOM 1500 O O . HIS A 1 188 ? -1.784 4.634 7.902 1.00 98.69 188 HIS A O 1
ATOM 1506 N N . VAL A 1 189 ? -0.417 4.022 6.224 1.00 98.69 189 VAL A N 1
ATOM 1507 C CA . VAL A 1 189 ? -1.493 3.771 5.250 1.00 98.69 189 VAL A CA 1
ATOM 1508 C C . VAL A 1 189 ? -2.359 2.599 5.719 1.00 98.69 189 VAL A C 1
ATOM 1510 O O . VAL A 1 189 ? -3.579 2.744 5.757 1.00 98.69 189 VAL A O 1
ATOM 1513 N N . CYS A 1 190 ? -1.761 1.496 6.193 1.00 98.69 190 CYS A N 1
ATOM 1514 C CA . CYS A 1 190 ? -2.508 0.385 6.797 1.00 98.69 190 CYS A CA 1
ATOM 1515 C C . CYS A 1 190 ? -3.393 0.849 7.968 1.00 98.69 190 CYS A C 1
ATOM 1517 O O . CYS A 1 190 ? -4.555 0.456 8.053 1.00 98.69 190 CYS A O 1
ATOM 1519 N N . LEU A 1 191 ? -2.873 1.695 8.866 1.00 98.75 191 LEU A N 1
ATOM 1520 C CA . LEU A 1 191 ? -3.648 2.240 9.988 1.00 98.75 191 LEU A CA 1
ATOM 1521 C C . LEU A 1 191 ? -4.795 3.144 9.517 1.00 98.75 191 LEU A C 1
ATOM 1523 O O . LEU A 1 191 ? -5.921 2.987 9.983 1.00 98.75 191 LEU A O 1
ATOM 1527 N N . ALA A 1 192 ? -4.539 4.052 8.571 1.00 98.62 192 ALA A N 1
ATOM 1528 C CA . ALA A 1 192 ? -5.568 4.923 8.002 1.00 98.62 192 ALA A CA 1
ATOM 1529 C C . ALA A 1 192 ? -6.684 4.114 7.318 1.00 98.62 192 ALA A C 1
ATOM 1531 O O . ALA A 1 192 ? -7.865 4.422 7.487 1.00 98.62 192 ALA A O 1
ATOM 1532 N N . MET A 1 193 ? -6.321 3.040 6.609 1.00 98.62 193 MET A N 1
ATOM 1533 C CA . MET A 1 193 ? -7.274 2.106 6.011 1.00 98.62 193 MET A CA 1
ATOM 1534 C C . MET A 1 193 ? -8.144 1.422 7.070 1.00 98.62 193 MET A C 1
ATOM 1536 O O . MET A 1 193 ? -9.365 1.423 6.951 1.00 98.62 193 MET A O 1
ATOM 1540 N N . LEU A 1 194 ? -7.545 0.905 8.148 1.00 98.56 194 LEU A N 1
ATOM 1541 C CA . LEU A 1 194 ? -8.289 0.285 9.251 1.00 98.56 194 LEU A CA 1
ATOM 1542 C C . LEU A 1 194 ? -9.255 1.264 9.929 1.00 98.56 194 LEU A C 1
ATOM 1544 O O . LEU A 1 194 ? -10.402 0.906 10.185 1.00 98.56 194 LEU A O 1
ATOM 1548 N N . VAL A 1 195 ? -8.824 2.506 10.175 1.00 98.31 195 VAL A N 1
ATOM 1549 C CA . VAL A 1 195 ? -9.684 3.548 10.764 1.00 98.31 195 VAL A CA 1
ATOM 1550 C C . VAL A 1 195 ? -10.836 3.919 9.825 1.00 98.31 195 VAL A C 1
ATOM 1552 O O . VAL A 1 195 ? -11.942 4.196 10.286 1.00 98.31 195 VAL A O 1
ATOM 1555 N N . ARG A 1 196 ? -10.626 3.894 8.505 1.00 97.81 196 ARG A N 1
ATOM 1556 C CA . ARG A 1 196 ? -11.694 4.163 7.535 1.00 97.81 196 ARG A CA 1
ATOM 1557 C C . ARG A 1 196 ? -12.812 3.128 7.582 1.00 97.81 196 ARG A C 1
ATOM 1559 O O . ARG A 1 196 ? -13.983 3.501 7.555 1.00 97.81 196 ARG A O 1
ATOM 1566 N N . VAL A 1 197 ? -12.454 1.850 7.670 1.00 97.75 197 VAL A N 1
ATOM 1567 C CA . VAL A 1 197 ? -13.421 0.741 7.730 1.00 97.75 197 VAL A CA 1
ATOM 1568 C C . VAL A 1 197 ? -13.811 0.362 9.158 1.00 97.75 197 VAL A C 1
ATOM 1570 O O . VAL A 1 197 ? -14.468 -0.654 9.372 1.00 97.75 197 VAL A O 1
ATOM 1573 N N . ARG A 1 198 ? -13.436 1.185 10.144 1.00 97.44 198 ARG A N 1
ATOM 1574 C CA . ARG A 1 198 ? -13.638 0.945 11.577 1.00 97.44 198 ARG A CA 1
ATOM 1575 C C . ARG A 1 198 ? -15.064 0.530 11.922 1.00 97.44 198 ARG A C 1
ATOM 1577 O O . ARG A 1 198 ? -15.248 -0.481 12.590 1.00 97.44 198 ARG A O 1
ATOM 1584 N N . ASN A 1 199 ? -16.065 1.295 11.486 1.00 95.94 199 ASN A N 1
ATOM 1585 C CA . ASN A 1 199 ? -17.461 1.024 11.841 1.00 95.94 199 ASN A CA 1
ATOM 1586 C C . ASN A 1 199 ? -17.922 -0.324 11.278 1.00 95.94 199 ASN A C 1
ATOM 1588 O O . ASN A 1 199 ? -18.501 -1.129 12.004 1.00 95.94 199 ASN A O 1
ATOM 1592 N N . SER A 1 200 ? -17.587 -0.598 10.014 1.00 96.88 200 SER A N 1
ATOM 1593 C CA . SER A 1 200 ? -17.862 -1.889 9.373 1.00 96.88 200 SER A CA 1
ATOM 1594 C C . SER A 1 200 ? -17.174 -3.047 10.094 1.00 96.88 200 SER A C 1
ATOM 1596 O O . SER A 1 200 ? -17.813 -4.059 10.361 1.00 96.88 200 SER A O 1
ATOM 1598 N N . LEU A 1 201 ? -15.905 -2.888 10.488 1.00 97.81 201 LEU A N 1
ATOM 1599 C CA . LEU A 1 201 ? -15.176 -3.902 11.253 1.00 97.81 201 LEU A CA 1
ATOM 1600 C C . LEU A 1 201 ? -15.809 -4.158 12.623 1.00 97.81 201 LEU A C 1
ATOM 1602 O O . LEU A 1 201 ? -15.958 -5.309 13.016 1.00 97.81 201 LEU A O 1
ATOM 1606 N N . LEU A 1 202 ? -16.204 -3.117 13.358 1.00 97.62 202 LEU A N 1
ATOM 1607 C CA . LEU A 1 202 ? -16.830 -3.289 14.672 1.00 97.62 202 LEU A CA 1
ATOM 1608 C C . LEU A 1 202 ? -18.198 -3.982 14.575 1.00 97.62 202 LEU A C 1
ATOM 1610 O O . LEU A 1 202 ? -18.504 -4.824 15.419 1.00 97.62 202 LEU A O 1
ATOM 1614 N N . ARG A 1 203 ? -18.992 -3.688 13.535 1.00 96.19 203 ARG A N 1
ATOM 1615 C CA . ARG A 1 203 ? -20.268 -4.380 13.269 1.00 96.19 203 ARG A CA 1
ATOM 1616 C C . ARG A 1 203 ? -20.040 -5.834 12.894 1.00 96.19 203 ARG A C 1
ATOM 1618 O O . ARG A 1 203 ? -20.571 -6.724 13.551 1.00 96.19 203 ARG A O 1
ATOM 1625 N N . ALA A 1 204 ? -19.156 -6.072 11.931 1.00 96.38 204 ALA A N 1
ATOM 1626 C CA . ALA A 1 204 ? -18.758 -7.414 11.532 1.00 96.38 204 ALA A CA 1
ATOM 1627 C C . ALA A 1 204 ? -18.205 -8.214 12.722 1.00 96.38 204 ALA A C 1
ATOM 1629 O O . ALA A 1 204 ? -18.416 -9.418 12.827 1.00 96.38 204 ALA A O 1
ATOM 1630 N N . ALA A 1 205 ? -17.558 -7.553 13.688 1.00 96.19 205 ALA A N 1
ATOM 1631 C CA . ALA A 1 205 ? -17.076 -8.218 14.888 1.00 96.19 205 ALA A CA 1
ATOM 1632 C C . ALA A 1 205 ? -18.193 -8.699 15.827 1.00 96.19 205 ALA A C 1
ATOM 1634 O O . ALA A 1 205 ? -17.940 -9.587 16.652 1.00 96.19 205 ALA A O 1
ATOM 1635 N N . ALA A 1 206 ? -19.382 -8.099 15.770 1.00 94.44 206 ALA A N 1
ATOM 1636 C CA . ALA A 1 206 ? -20.566 -8.592 16.468 1.00 94.44 206 ALA A CA 1
ATOM 1637 C C . ALA A 1 206 ? -21.163 -9.824 15.764 1.00 94.44 206 ALA A C 1
ATOM 1639 O O . ALA A 1 206 ? -21.696 -10.702 16.437 1.00 94.44 206 ALA A O 1
ATOM 1640 N N . GLU A 1 207 ? -21.012 -9.917 14.441 1.00 94.88 207 GLU A N 1
ATOM 1641 C CA . GLU A 1 207 ? -21.497 -11.033 13.618 1.00 94.88 207 GLU A CA 1
ATOM 1642 C C . GLU A 1 207 ? -20.559 -12.249 13.673 1.00 94.88 207 GLU A C 1
ATOM 1644 O O . GLU A 1 207 ? -21.013 -13.389 13.780 1.00 94.88 207 GLU A O 1
ATOM 1649 N N . GLY A 1 208 ? -19.242 -12.027 13.680 1.00 91.44 208 GLY A N 1
ATOM 1650 C CA . GLY A 1 208 ? -18.247 -13.065 13.938 1.00 91.44 208 GLY A CA 1
ATOM 1651 C C . GLY A 1 208 ? -16.969 -12.942 13.110 1.00 91.44 208 GLY A C 1
ATOM 1652 O O . GLY A 1 208 ? -16.727 -11.973 12.399 1.00 91.44 208 GLY A O 1
ATOM 1653 N N . TYR A 1 209 ? -16.122 -13.971 13.209 1.00 93.75 209 TYR A N 1
ATOM 1654 C CA . TYR A 1 209 ? -14.816 -14.029 12.539 1.00 93.75 209 TYR A CA 1
ATOM 1655 C C . TYR A 1 209 ? -14.914 -13.882 11.008 1.00 93.75 209 TYR A C 1
ATOM 1657 O O . TYR A 1 209 ? -14.099 -13.183 10.410 1.00 93.75 209 TYR A O 1
ATOM 1665 N N . GLY A 1 210 ? -15.897 -14.539 10.377 1.00 92.69 210 GLY A N 1
ATOM 1666 C CA . GLY A 1 210 ? -16.030 -14.591 8.916 1.00 92.69 210 GLY A CA 1
ATOM 1667 C C . GLY A 1 210 ? -16.245 -13.216 8.287 1.00 92.69 210 GLY A C 1
ATOM 1668 O O . GLY A 1 210 ? -15.461 -12.807 7.433 1.00 92.69 210 GLY A O 1
ATOM 1669 N N . GLU A 1 211 ? -17.243 -12.479 8.773 1.00 95.69 211 GLU A N 1
ATOM 1670 C CA . GLU A 1 211 ? -17.581 -11.135 8.285 1.00 95.69 211 GLU A CA 1
ATOM 1671 C C . GLU A 1 211 ? -16.436 -10.147 8.529 1.00 95.69 211 GLU A C 1
ATOM 1673 O O . GLU A 1 211 ? -16.088 -9.338 7.667 1.00 95.69 211 GLU A O 1
ATOM 1678 N N . PHE A 1 212 ? -15.764 -10.266 9.677 1.00 96.25 212 PHE A N 1
ATOM 1679 C CA . PHE A 1 212 ? -14.616 -9.423 9.999 1.00 96.25 212 PHE A CA 1
ATOM 1680 C C . PHE A 1 212 ? -13.459 -9.625 9.012 1.00 96.25 212 PHE A C 1
ATOM 1682 O O . PHE A 1 212 ? -12.885 -8.663 8.497 1.00 96.25 212 PHE A O 1
ATOM 1689 N N . ILE A 1 213 ? -13.126 -10.886 8.715 1.00 94.50 213 ILE A N 1
ATOM 1690 C CA . ILE A 1 213 ? -12.108 -11.231 7.718 1.00 94.50 213 ILE A CA 1
ATOM 1691 C C . ILE A 1 213 ? -12.541 -10.797 6.317 1.00 94.50 213 ILE A C 1
ATOM 1693 O O . ILE A 1 213 ? -11.703 -10.321 5.552 1.00 94.50 213 ILE A O 1
ATOM 1697 N N . GLN A 1 214 ? -13.825 -10.903 5.979 1.00 94.81 214 GLN A N 1
ATOM 1698 C CA . GLN A 1 214 ? -14.335 -10.477 4.681 1.00 94.81 214 GLN A CA 1
ATOM 1699 C C . GLN A 1 214 ? -14.083 -8.987 4.427 1.00 94.81 214 GLN A C 1
ATOM 1701 O O . GLN A 1 214 ? -13.574 -8.651 3.360 1.00 94.81 214 GLN A O 1
ATOM 1706 N N . VAL A 1 215 ? -14.338 -8.113 5.407 1.00 96.56 215 VAL A N 1
ATOM 1707 C CA . VAL A 1 215 ? -14.045 -6.671 5.290 1.00 96.56 215 VAL A CA 1
ATOM 1708 C C . VAL A 1 215 ? -12.547 -6.411 5.070 1.00 96.56 215 VAL A C 1
ATOM 1710 O O . VAL A 1 215 ? -12.176 -5.560 4.264 1.00 96.56 215 VAL A O 1
ATOM 1713 N N . LEU A 1 216 ? -11.667 -7.155 5.749 1.00 95.50 216 LEU A N 1
ATOM 1714 C CA . LEU A 1 216 ? -10.212 -6.994 5.612 1.00 95.50 216 LEU A CA 1
ATOM 1715 C C . LEU A 1 216 ? -9.660 -7.523 4.280 1.00 95.50 216 LEU A C 1
ATOM 1717 O O . LEU A 1 216 ? -8.708 -6.964 3.730 1.00 95.50 216 LEU A O 1
ATOM 1721 N N . LEU A 1 217 ? -10.212 -8.628 3.776 1.00 92.25 217 LEU A N 1
ATOM 1722 C CA . LEU A 1 217 ? -9.748 -9.272 2.544 1.00 92.25 217 LEU A CA 1
ATOM 1723 C C . LEU A 1 217 ? -10.408 -8.701 1.283 1.00 92.25 217 LEU A C 1
ATOM 1725 O O . LEU A 1 217 ? -9.866 -8.867 0.190 1.00 92.25 217 LEU A O 1
ATOM 1729 N N . ARG A 1 218 ? -11.549 -8.021 1.427 1.00 93.69 218 ARG A N 1
ATOM 1730 C CA . ARG A 1 218 ? -12.264 -7.311 0.362 1.00 93.69 218 ARG A CA 1
ATOM 1731 C C . ARG A 1 218 ? -12.487 -5.867 0.793 1.00 93.69 218 ARG A C 1
ATOM 1733 O O . ARG A 1 218 ? -13.592 -5.494 1.179 1.00 93.69 218 ARG A O 1
ATOM 1740 N N . TYR A 1 219 ? -11.416 -5.078 0.750 1.00 95.38 219 TYR A N 1
ATOM 1741 C CA . TYR A 1 219 ? -11.456 -3.700 1.218 1.00 95.38 219 TYR A CA 1
ATOM 1742 C C . TYR A 1 219 ? -12.520 -2.885 0.445 1.00 95.38 219 TYR A C 1
ATOM 1744 O O . TYR A 1 219 ? -12.449 -2.798 -0.786 1.00 95.38 219 TYR A O 1
ATOM 1752 N N . PRO A 1 220 ? -13.523 -2.313 1.132 1.00 94.75 220 PRO A N 1
ATOM 1753 C CA . PRO A 1 220 ? -14.659 -1.666 0.485 1.00 94.75 220 PRO A CA 1
ATOM 1754 C C . PRO A 1 220 ? -14.298 -0.301 -0.116 1.00 94.75 220 PRO A C 1
ATOM 1756 O O . PRO A 1 220 ? -13.496 0.459 0.436 1.00 94.75 220 PRO A O 1
ATOM 1759 N N . ALA A 1 221 ? -14.940 0.025 -1.240 1.00 93.56 221 ALA A N 1
ATOM 1760 C CA . ALA A 1 221 ? -14.998 1.390 -1.758 1.00 93.56 221 ALA A CA 1
ATOM 1761 C C . ALA A 1 221 ? -15.949 2.252 -0.907 1.00 93.56 221 ALA A C 1
ATOM 1763 O O . ALA A 1 221 ? -16.773 1.717 -0.167 1.00 93.56 221 ALA A O 1
ATOM 1764 N N . CYS A 1 222 ? -15.855 3.579 -1.031 1.00 92.12 222 CYS A N 1
ATOM 1765 C CA . CYS A 1 222 ? -16.853 4.499 -0.472 1.00 92.12 222 CYS A CA 1
ATOM 1766 C C . CYS A 1 222 ? -18.212 4.311 -1.163 1.00 92.12 222 CYS A C 1
ATOM 1768 O O . CYS A 1 222 ? -18.279 3.715 -2.238 1.00 92.12 222 CYS A O 1
ATOM 1770 N N . ASP A 1 223 ? -19.280 4.860 -0.583 1.00 88.56 223 ASP A N 1
ATOM 1771 C CA . ASP A 1 223 ? -20.650 4.725 -1.110 1.00 88.56 223 ASP A CA 1
ATOM 1772 C C . ASP A 1 223 ? -20.791 5.203 -2.566 1.00 88.56 223 ASP A C 1
ATOM 1774 O O . ASP A 1 223 ? -21.604 4.689 -3.329 1.00 88.56 223 ASP A O 1
ATOM 1778 N N . ASP A 1 224 ? -19.961 6.165 -2.979 1.00 89.75 224 ASP A N 1
ATOM 1779 C CA . ASP A 1 224 ? -19.886 6.672 -4.352 1.00 89.75 224 ASP A CA 1
ATOM 1780 C C . ASP A 1 224 ? -18.975 5.843 -5.282 1.00 89.75 224 ASP A C 1
ATOM 1782 O O . ASP A 1 224 ? -18.677 6.266 -6.401 1.00 89.75 224 ASP A O 1
ATOM 1786 N N . GLY A 1 225 ? -18.497 4.686 -4.821 1.00 90.69 225 GLY A N 1
ATOM 1787 C CA . GLY A 1 225 ? -17.585 3.791 -5.531 1.00 90.69 225 GLY A CA 1
ATOM 1788 C C . GLY A 1 225 ? -16.123 4.249 -5.559 1.00 90.69 225 GLY A C 1
ATOM 1789 O O . GLY A 1 225 ? -15.298 3.584 -6.184 1.00 90.69 225 GLY A O 1
ATOM 1790 N N . LYS A 1 226 ? -15.768 5.366 -4.908 1.00 91.62 226 LYS A N 1
ATOM 1791 C CA . LYS A 1 226 ? -14.399 5.913 -4.934 1.00 91.62 226 LYS A CA 1
ATOM 1792 C C . LYS A 1 226 ? -13.576 5.439 -3.742 1.00 91.62 226 LYS A C 1
ATOM 1794 O O . LYS A 1 226 ? -14.104 5.187 -2.665 1.00 91.62 226 LYS A O 1
ATOM 1799 N N . TYR A 1 227 ? -12.253 5.403 -3.889 1.00 92.62 227 TYR A N 1
ATOM 1800 C CA . TYR A 1 227 ? -11.344 5.001 -2.804 1.00 92.62 227 TYR A CA 1
ATOM 1801 C C . TYR A 1 227 ? -10.655 6.168 -2.102 1.00 92.62 227 TYR A C 1
ATOM 1803 O O . TYR A 1 227 ? -10.151 6.005 -0.991 1.00 92.62 227 TYR A O 1
ATOM 1811 N N . ARG A 1 228 ? -10.652 7.365 -2.705 1.00 94.38 228 ARG A N 1
ATOM 1812 C CA . ARG A 1 228 ? -10.124 8.599 -2.092 1.00 94.38 228 ARG A CA 1
ATOM 1813 C C . ARG A 1 228 ? -8.710 8.375 -1.525 1.00 94.38 228 ARG A C 1
ATOM 1815 O O . ARG A 1 228 ? -8.424 8.729 -0.376 1.00 94.38 228 ARG A O 1
ATOM 1822 N N . THR A 1 229 ? -7.825 7.755 -2.311 1.00 95.69 229 THR A N 1
ATOM 1823 C CA . THR A 1 229 ? -6.442 7.450 -1.900 1.00 95.69 229 THR A CA 1
ATOM 1824 C C . THR A 1 229 ? -5.619 8.687 -1.507 1.00 95.69 229 THR A C 1
ATOM 1826 O O . THR A 1 229 ? -4.854 8.572 -0.545 1.00 95.69 229 THR A O 1
ATOM 1829 N N . PRO A 1 230 ? -5.830 9.904 -2.067 1.00 95.94 230 PRO A N 1
ATOM 1830 C CA . PRO A 1 230 ? -5.151 11.103 -1.566 1.00 95.94 230 PRO A CA 1
ATOM 1831 C C . PRO A 1 230 ? -5.494 11.425 -0.104 1.00 95.94 230 PRO A C 1
ATOM 1833 O O . PRO A 1 230 ? -4.641 11.894 0.652 1.00 95.94 230 PRO A O 1
ATOM 1836 N N . LEU A 1 231 ? -6.729 11.132 0.325 1.00 97.25 231 LEU A N 1
ATOM 1837 C CA . LEU A 1 231 ? -7.136 11.291 1.720 1.00 97.25 231 LEU A CA 1
ATOM 1838 C C . LEU A 1 231 ? -6.426 10.272 2.621 1.00 97.25 231 LEU A C 1
ATOM 1840 O O . LEU A 1 231 ? -5.926 10.671 3.669 1.00 97.25 231 LEU A O 1
ATOM 1844 N N . LEU A 1 232 ? -6.313 9.001 2.200 1.00 97.50 232 LEU A N 1
ATOM 1845 C CA . LEU A 1 232 ? -5.544 7.992 2.952 1.00 97.50 232 LEU A CA 1
ATOM 1846 C C . LEU A 1 232 ? -4.097 8.430 3.138 1.00 97.50 232 LEU A C 1
ATOM 1848 O O . LEU A 1 232 ? -3.561 8.319 4.234 1.00 97.50 232 LEU A O 1
ATOM 1852 N N . MET A 1 233 ? -3.476 8.962 2.087 1.00 97.88 233 MET A N 1
ATOM 1853 C CA . MET A 1 233 ? -2.095 9.423 2.155 1.00 97.88 233 MET A CA 1
ATOM 1854 C C . MET A 1 233 ? -1.933 10.608 3.116 1.00 97.88 233 MET A C 1
ATOM 1856 O O . MET A 1 233 ? -1.028 10.615 3.951 1.00 97.88 233 MET A O 1
ATOM 1860 N N . LYS A 1 234 ? -2.838 11.594 3.061 1.00 97.94 234 LYS A N 1
ATOM 1861 C CA . LYS A 1 234 ? -2.844 12.721 4.009 1.00 97.94 234 LYS A CA 1
ATOM 1862 C C . LYS A 1 234 ? -2.998 12.240 5.455 1.00 97.94 234 LYS A C 1
ATOM 1864 O O . LYS A 1 234 ? -2.314 12.739 6.346 1.00 97.94 234 LYS A O 1
ATOM 1869 N N . GLN A 1 235 ? -3.875 11.266 5.681 1.00 98.50 235 GLN A N 1
ATOM 1870 C CA . GLN A 1 235 ? -4.097 10.657 6.990 1.00 98.50 235 GLN A CA 1
ATOM 1871 C C . GLN A 1 235 ? -2.879 9.859 7.461 1.00 98.50 235 GLN A C 1
ATOM 1873 O O . GLN A 1 235 ? -2.482 9.997 8.611 1.00 98.50 235 GLN A O 1
ATOM 1878 N N . ALA A 1 236 ? -2.238 9.090 6.581 1.00 98.44 236 ALA A N 1
ATOM 1879 C CA . ALA A 1 236 ? -1.018 8.351 6.890 1.00 98.44 236 ALA A CA 1
ATOM 1880 C C . ALA A 1 236 ? 0.124 9.288 7.312 1.00 98.44 236 ALA A C 1
ATOM 1882 O O . ALA A 1 236 ? 0.795 9.027 8.308 1.00 98.44 236 ALA A O 1
ATOM 1883 N N . LEU A 1 237 ? 0.307 10.409 6.603 1.00 98.25 237 LEU A N 1
ATOM 1884 C CA . LEU A 1 237 ? 1.281 11.441 6.973 1.00 98.25 237 LEU A CA 1
ATOM 1885 C C . LEU A 1 237 ? 0.977 12.046 8.345 1.00 98.25 237 LEU A C 1
ATOM 1887 O O . LEU A 1 237 ? 1.886 12.217 9.148 1.00 98.25 237 LEU A O 1
ATOM 1891 N N . PHE A 1 238 ? -0.294 12.330 8.634 1.00 98.50 238 PHE A N 1
ATOM 1892 C CA . PHE A 1 238 ? -0.703 12.823 9.946 1.00 98.50 238 PHE A CA 1
ATOM 1893 C C . PHE A 1 238 ? -0.440 11.795 11.058 1.00 98.50 238 PHE A C 1
ATOM 1895 O O . PHE A 1 238 ? 0.122 12.152 12.093 1.00 98.50 238 PHE A O 1
ATOM 1902 N N . LEU A 1 239 ? -0.797 10.525 10.832 1.00 98.50 239 LEU A N 1
ATOM 1903 C CA . LEU A 1 239 ? -0.614 9.438 11.796 1.00 98.50 239 LEU A CA 1
ATOM 1904 C C . LEU A 1 239 ? 0.853 9.125 12.075 1.00 98.50 239 LEU A C 1
ATOM 1906 O O . LEU A 1 239 ? 1.159 8.711 13.187 1.00 98.50 239 LEU A O 1
ATOM 1910 N N . ARG A 1 240 ? 1.755 9.338 11.109 1.00 97.19 240 ARG A N 1
ATOM 1911 C CA . ARG A 1 240 ? 3.204 9.181 11.318 1.00 97.19 240 ARG A CA 1
ATOM 1912 C C . ARG A 1 240 ? 3.702 9.998 12.506 1.00 97.19 240 ARG A C 1
ATOM 1914 O O . ARG A 1 240 ? 4.529 9.524 13.277 1.00 97.19 240 ARG A O 1
ATOM 1921 N N . ASP A 1 241 ? 3.157 11.200 12.652 1.00 96.81 241 ASP A N 1
ATOM 1922 C CA . ASP A 1 241 ? 3.600 12.164 13.652 1.00 96.81 241 ASP A CA 1
ATOM 1923 C C . ASP A 1 241 ? 2.621 12.226 14.853 1.00 96.81 241 ASP A C 1
ATOM 1925 O O . ASP A 1 241 ? 2.933 12.834 15.874 1.00 96.81 241 ASP A O 1
ATOM 1929 N N . ASN A 1 242 ? 1.441 11.585 14.761 1.00 96.88 242 ASN A N 1
ATOM 1930 C CA . ASN A 1 242 ? 0.352 11.670 15.747 1.00 96.88 242 ASN A CA 1
ATOM 1931 C C . ASN A 1 242 ? -0.367 10.320 15.945 1.00 96.88 242 ASN A C 1
ATOM 1933 O O . ASN A 1 242 ? -1.411 10.058 15.342 1.00 96.88 242 ASN A O 1
ATOM 1937 N N . LEU A 1 243 ? 0.150 9.472 16.840 1.00 97.50 243 LEU A N 1
ATOM 1938 C CA . LEU A 1 243 ? -0.506 8.221 17.242 1.00 97.50 243 LEU A CA 1
ATOM 1939 C C . LEU A 1 243 ? -1.217 8.382 18.590 1.00 97.50 243 LEU A C 1
ATOM 1941 O O . LEU A 1 243 ? -0.601 8.276 19.650 1.00 97.50 243 LEU A O 1
ATOM 1945 N N . SER A 1 244 ? -2.528 8.621 18.551 1.00 98.19 244 SER A N 1
ATOM 1946 C CA . SER A 1 244 ? -3.367 8.746 19.747 1.00 98.19 244 SER A CA 1
ATOM 1947 C C . SER A 1 244 ? -4.840 8.411 19.466 1.00 98.19 244 SER A C 1
ATOM 1949 O O . SER A 1 244 ? -5.287 8.510 18.321 1.00 98.19 244 SER A O 1
ATOM 1951 N N . PRO A 1 245 ? -5.652 8.139 20.503 1.00 98.25 245 PRO A N 1
ATOM 1952 C CA . PRO A 1 245 ? -7.102 8.004 20.343 1.00 98.25 245 PRO A CA 1
ATOM 1953 C C . PRO A 1 245 ? -7.779 9.254 19.759 1.00 98.25 245 PRO A C 1
ATOM 1955 O O . PRO A 1 245 ? -8.731 9.155 18.986 1.00 98.25 245 PRO A O 1
ATOM 1958 N N . SER A 1 246 ? -7.267 10.451 20.075 1.00 98.00 246 SER A N 1
ATOM 1959 C CA . SER A 1 246 ? -7.768 11.702 19.493 1.00 98.00 246 SER A CA 1
ATOM 1960 C C . SER A 1 246 ? -7.460 11.818 17.997 1.00 98.00 246 SER A C 1
ATOM 1962 O O . SER A 1 246 ? -8.283 12.349 17.251 1.00 98.00 246 SER A O 1
ATOM 1964 N N . ALA A 1 247 ? -6.326 11.279 17.538 1.00 98.12 247 ALA A N 1
ATOM 1965 C CA . ALA A 1 247 ? -5.993 11.195 16.120 1.00 98.12 247 ALA A CA 1
ATOM 1966 C C . ALA A 1 247 ? -6.960 10.266 15.369 1.00 98.12 247 ALA A C 1
ATOM 1968 O O . ALA A 1 247 ? -7.441 10.632 14.297 1.00 98.12 247 ALA A O 1
ATOM 1969 N N . ALA A 1 248 ? -7.318 9.112 15.946 1.00 98.00 248 ALA A N 1
ATOM 1970 C CA . ALA A 1 248 ? -8.336 8.234 15.366 1.00 98.00 248 ALA A CA 1
ATOM 1971 C C . ALA A 1 248 ? -9.699 8.933 15.257 1.00 98.00 248 ALA A C 1
ATOM 1973 O O . ALA A 1 248 ? -10.308 8.918 14.188 1.00 98.00 248 ALA A O 1
ATOM 1974 N N . ALA A 1 249 ? -10.148 9.616 16.316 1.00 97.19 249 ALA A N 1
ATOM 1975 C CA . ALA A 1 249 ? -11.397 10.380 16.291 1.00 97.19 249 ALA A CA 1
ATOM 1976 C C . ALA A 1 249 ? -11.383 11.493 15.225 1.00 97.19 249 ALA A C 1
ATOM 1978 O O . ALA A 1 249 ? -12.375 11.693 14.520 1.00 97.19 249 ALA A O 1
ATOM 1979 N N . TYR A 1 250 ? -10.248 12.184 15.060 1.00 97.94 250 TYR A N 1
ATOM 1980 C CA . TYR A 1 250 ? -10.058 13.177 14.001 1.00 97.94 250 TYR A CA 1
ATOM 1981 C C . TYR A 1 250 ? -10.188 12.559 12.599 1.00 97.94 250 TYR A C 1
ATOM 1983 O O . TYR A 1 250 ? -10.909 13.099 11.760 1.00 97.94 250 TYR A O 1
ATOM 1991 N N . LEU A 1 251 ? -9.557 11.406 12.356 1.00 98.31 251 LEU A N 1
ATOM 1992 C CA . LEU A 1 251 ? -9.674 10.670 11.093 1.00 98.31 251 LEU A CA 1
ATOM 1993 C C . LEU A 1 251 ? -11.109 10.206 10.820 1.00 98.31 251 LEU A C 1
ATOM 1995 O O . LEU A 1 251 ? -11.586 10.362 9.700 1.00 98.31 251 LEU A O 1
ATOM 1999 N N . VAL A 1 252 ? -11.809 9.669 11.825 1.00 97.12 252 VAL A N 1
ATOM 2000 C CA . VAL A 1 252 ? -13.216 9.251 11.697 1.00 97.12 252 VAL A CA 1
ATOM 2001 C C . VAL A 1 252 ? -14.090 10.439 11.301 1.00 97.12 252 VAL A C 1
ATOM 2003 O O . VAL A 1 252 ? -14.846 10.343 10.335 1.00 97.12 252 VAL A O 1
ATOM 2006 N N . LYS A 1 253 ? -13.939 11.583 11.978 1.00 96.19 253 LYS A N 1
ATOM 2007 C CA . LYS A 1 253 ? -14.658 12.815 11.633 1.00 96.19 253 LYS A CA 1
ATOM 2008 C C . LYS A 1 253 ? -14.352 13.265 10.202 1.00 96.19 253 LYS A C 1
ATOM 2010 O O . LYS A 1 253 ? -15.273 13.523 9.433 1.00 96.19 253 LYS A O 1
ATOM 2015 N N . GLN A 1 254 ? -13.076 13.292 9.822 1.00 96.94 254 GLN A N 1
ATOM 2016 C CA . GLN A 1 254 ? -12.657 13.661 8.472 1.00 96.94 254 GLN A CA 1
ATOM 2017 C C . GLN A 1 254 ? -13.203 12.697 7.408 1.00 96.94 254 GLN A C 1
ATOM 2019 O O . GLN A 1 254 ? -13.563 13.134 6.318 1.00 96.94 254 GLN A O 1
ATOM 2024 N N . ASN A 1 255 ? -13.284 11.398 7.707 1.00 96.56 255 ASN A N 1
ATOM 2025 C CA . ASN A 1 255 ? -13.877 10.415 6.806 1.00 96.56 255 ASN A CA 1
ATOM 2026 C C . ASN A 1 255 ? -15.367 10.698 6.591 1.00 96.56 255 ASN A C 1
ATOM 2028 O O . ASN A 1 255 ? -15.819 10.648 5.454 1.00 96.56 255 ASN A O 1
ATOM 2032 N N . VAL A 1 256 ? -16.120 11.049 7.638 1.00 94.62 256 VAL A N 1
ATOM 2033 C CA . VAL A 1 256 ? -17.535 11.437 7.503 1.00 94.62 256 VAL A CA 1
ATOM 2034 C C . VAL A 1 256 ? -17.676 12.702 6.654 1.00 94.62 256 VAL A C 1
ATOM 2036 O O . VAL A 1 256 ? -18.407 12.699 5.668 1.00 94.62 256 VAL A O 1
ATOM 2039 N N . GLU A 1 257 ? -16.927 13.759 6.977 1.00 94.25 257 GLU A N 1
ATOM 2040 C CA . GLU A 1 257 ? -16.967 15.039 6.250 1.00 94.25 257 GLU A CA 1
ATOM 2041 C C . GLU A 1 257 ? -16.586 14.890 4.771 1.00 94.25 257 GLU A C 1
ATOM 2043 O O . GLU A 1 257 ? -17.131 15.574 3.906 1.00 94.25 257 GLU A O 1
ATOM 2048 N N . ALA A 1 258 ? -15.663 13.978 4.467 1.00 93.31 258 ALA A N 1
ATOM 2049 C CA . ALA A 1 258 ? -15.211 13.710 3.110 1.00 93.31 258 ALA A CA 1
ATOM 2050 C C . ALA A 1 258 ? -16.060 12.667 2.364 1.00 93.31 258 ALA A C 1
ATOM 2052 O O . ALA A 1 258 ? -15.682 12.312 1.246 1.00 93.31 258 ALA A O 1
AT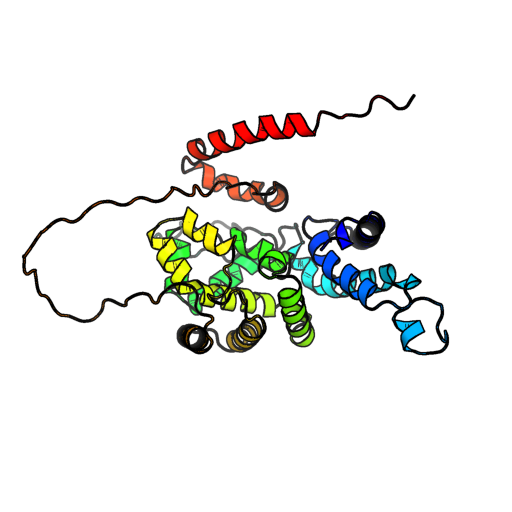OM 2053 N N . GLY A 1 259 ? -17.146 12.139 2.948 1.00 92.06 259 GLY A N 1
ATOM 2054 C CA . GLY A 1 259 ? -17.939 11.056 2.346 1.00 92.06 259 GLY A CA 1
ATOM 2055 C C . GLY A 1 259 ? -17.123 9.780 2.103 1.00 92.06 259 GLY A C 1
ATOM 2056 O O . GLY A 1 259 ? -17.282 9.115 1.084 1.00 92.06 259 GLY A O 1
ATOM 2057 N N . ALA A 1 260 ? -16.171 9.505 2.993 1.00 93.62 260 ALA A N 1
ATOM 2058 C CA . ALA A 1 260 ? -15.231 8.390 2.940 1.00 93.62 260 ALA A CA 1
ATOM 2059 C C . ALA A 1 260 ? -15.406 7.387 4.093 1.00 93.62 260 ALA A C 1
ATOM 2061 O O . ALA A 1 260 ? -14.623 6.445 4.201 1.00 93.62 260 ALA A O 1
ATOM 2062 N N . ALA A 1 261 ? -16.359 7.617 5.001 1.00 92.19 261 ALA A N 1
ATOM 2063 C CA . ALA A 1 261 ? -16.662 6.700 6.095 1.00 92.19 261 ALA A CA 1
ATOM 2064 C C . ALA A 1 261 ? -17.344 5.436 5.557 1.00 92.19 261 ALA A C 1
ATOM 2066 O O . ALA A 1 261 ? -18.225 5.541 4.712 1.00 92.19 261 ALA A O 1
ATOM 2067 N N . ILE A 1 262 ? -16.942 4.259 6.052 1.00 92.00 262 ILE A N 1
ATOM 2068 C CA . ILE A 1 262 ? -17.494 2.973 5.607 1.00 92.00 262 ILE A CA 1
ATOM 2069 C C . ILE A 1 262 ? -18.256 2.280 6.737 1.00 92.00 262 ILE A C 1
ATOM 2071 O O . ILE A 1 262 ? -17.677 1.909 7.769 1.00 92.00 262 ILE A O 1
ATOM 2075 N N . GLY A 1 263 ? -19.540 2.026 6.487 1.00 87.50 263 GLY A N 1
ATOM 2076 C CA . GLY A 1 263 ? -20.495 1.474 7.446 1.00 87.50 263 GLY A CA 1
ATOM 2077 C C . GLY A 1 263 ? -21.070 2.551 8.360 1.00 87.50 263 GLY A C 1
ATOM 2078 O O . GLY A 1 263 ? -20.378 3.512 8.717 1.00 87.50 263 GLY A O 1
ATOM 2079 N N . ASP A 1 264 ? -22.339 2.400 8.748 1.00 84.06 264 ASP A N 1
ATOM 2080 C CA . ASP A 1 264 ? -22.999 3.465 9.502 1.00 84.06 264 ASP A CA 1
ATOM 2081 C C . ASP A 1 264 ? -22.375 3.655 10.896 1.00 84.06 264 ASP A C 1
ATOM 2083 O O . ASP A 1 264 ? -21.774 2.724 11.458 1.00 84.06 264 ASP A O 1
ATOM 2087 N N . PRO A 1 265 ? -22.506 4.865 11.471 1.00 82.38 265 PRO A N 1
ATOM 2088 C CA . PRO A 1 265 ? -22.032 5.156 12.815 1.00 82.38 265 PRO A CA 1
ATOM 2089 C C . PRO A 1 265 ? -22.503 4.091 13.804 1.00 82.38 265 PRO A C 1
ATOM 2091 O O . PRO A 1 265 ? -23.622 3.585 13.708 1.00 82.38 265 PRO A O 1
ATOM 2094 N N . MET A 1 266 ? -21.640 3.718 14.745 1.00 73.81 266 MET A N 1
ATOM 2095 C CA . MET A 1 266 ? -22.105 2.958 15.898 1.00 73.81 266 MET A CA 1
ATOM 2096 C C . MET A 1 266 ? -22.935 3.898 16.765 1.00 73.81 266 MET A C 1
ATOM 2098 O O . MET A 1 266 ? -22.418 4.927 17.202 1.00 73.81 266 MET A O 1
ATOM 2102 N N . ASP A 1 267 ? -24.198 3.553 17.012 1.00 64.69 267 ASP A N 1
ATOM 2103 C CA . ASP A 1 267 ? -24.998 4.237 18.022 1.00 64.69 267 ASP A CA 1
ATOM 2104 C C . ASP A 1 267 ? -24.320 4.018 19.376 1.00 64.69 267 ASP A C 1
ATOM 2106 O O . ASP A 1 267 ? -24.382 2.938 19.967 1.00 64.69 267 ASP A O 1
ATOM 2110 N N . THR A 1 268 ? -23.646 5.043 19.886 1.00 47.59 268 THR A N 1
ATOM 2111 C CA . THR A 1 268 ? -23.204 5.079 21.275 1.00 47.59 268 THR A CA 1
ATOM 2112 C C . THR A 1 268 ? -24.443 5.193 22.158 1.00 47.59 268 THR A C 1
ATOM 2114 O O . THR A 1 268 ? -24.848 6.283 22.557 1.00 47.59 268 THR A O 1
ATOM 2117 N N . GLN A 1 269 ? -25.079 4.062 22.475 1.00 41.28 269 GLN A N 1
ATOM 2118 C CA . GLN A 1 269 ? -26.077 4.014 23.539 1.00 41.28 269 GLN A CA 1
ATOM 2119 C C . GLN A 1 269 ? -25.387 4.310 24.876 1.00 41.28 269 GLN A C 1
ATOM 2121 O O . GLN A 1 269 ? -24.806 3.445 25.525 1.00 41.28 269 GLN A O 1
ATOM 2126 N N . GLY A 1 270 ? -25.446 5.581 25.261 1.00 37.94 270 GLY A N 1
ATOM 2127 C CA . GLY A 1 270 ? -24.936 6.130 26.508 1.00 37.94 270 GLY A CA 1
ATOM 2128 C C . GLY A 1 270 ? -25.700 7.400 26.864 1.00 37.94 270 GLY A C 1
ATOM 2129 O O . GLY A 1 270 ? -25.116 8.472 26.966 1.00 37.94 270 GLY A O 1
ATOM 2130 N N . GLY A 1 271 ? -27.021 7.280 27.002 1.00 31.22 271 GLY A N 1
ATOM 2131 C CA . GLY A 1 271 ? -27.919 8.355 27.411 1.00 31.22 271 GLY A CA 1
ATOM 2132 C C . GLY A 1 271 ? -29.236 7.770 27.906 1.00 31.22 271 GLY A C 1
ATOM 2133 O O . GLY A 1 271 ? -30.008 7.203 27.142 1.00 31.22 271 GLY A O 1
ATOM 2134 N N . THR A 1 272 ? -29.460 7.860 29.209 1.00 34.19 272 THR A N 1
ATOM 2135 C CA . THR A 1 272 ? -30.658 7.412 29.920 1.00 34.19 272 THR A CA 1
ATOM 2136 C C . THR A 1 272 ? -31.948 7.977 29.316 1.00 34.19 272 THR A C 1
ATOM 2138 O O . THR A 1 272 ? -32.159 9.183 29.368 1.00 34.19 272 THR A O 1
ATOM 2141 N N . SER A 1 273 ? -32.869 7.119 28.876 1.00 29.02 273 SER A N 1
ATOM 2142 C CA . SER A 1 273 ? -34.260 7.183 29.341 1.00 29.02 273 SER A CA 1
ATOM 2143 C C . SER A 1 273 ? -34.972 5.865 29.051 1.00 29.02 273 SER A C 1
ATOM 2145 O O . SER A 1 273 ? -34.994 5.352 27.936 1.00 29.02 273 SER A O 1
ATOM 2147 N N . SER A 1 274 ? -35.511 5.298 30.116 1.00 32.25 274 SER A N 1
ATOM 2148 C CA . SER A 1 274 ? -36.465 4.208 30.117 1.00 32.25 274 SER A CA 1
ATOM 2149 C C . SER A 1 274 ? -37.826 4.684 29.607 1.00 32.25 274 SER A C 1
ATOM 2151 O O . SER A 1 274 ? -38.407 5.586 30.211 1.00 32.25 274 SER A O 1
ATOM 2153 N N . SER A 1 275 ? -38.403 4.001 28.621 1.00 24.84 275 SER A N 1
ATOM 2154 C CA . SER A 1 275 ? -39.852 3.775 28.591 1.00 24.84 275 SER A CA 1
ATOM 2155 C C . SER A 1 275 ? -40.191 2.497 27.815 1.00 24.84 275 SER A C 1
ATOM 2157 O O . SER A 1 275 ? -39.786 2.286 26.676 1.00 24.84 275 SER A O 1
ATOM 2159 N N . TRP A 1 276 ? -40.895 1.602 28.504 1.00 26.20 276 TRP A N 1
ATOM 2160 C CA . TRP A 1 276 ? -41.525 0.391 27.969 1.00 26.20 276 TRP A CA 1
ATOM 2161 C C . TRP A 1 276 ? -42.882 0.749 27.298 1.00 26.20 276 TRP A C 1
ATOM 2163 O O . TRP A 1 276 ? -43.317 1.898 27.391 1.00 26.20 276 TRP A O 1
ATOM 2173 N N . PRO A 1 277 ? -43.533 -0.185 26.574 1.00 36.62 277 PRO A N 1
ATOM 2174 C CA . PRO A 1 277 ? -44.061 0.046 25.231 1.00 36.62 277 PRO A CA 1
ATOM 2175 C C . PRO A 1 277 ? -45.549 0.402 25.197 1.00 36.62 277 PRO A C 1
ATOM 2177 O O . PRO A 1 277 ? -46.331 -0.037 26.039 1.00 36.62 277 PRO A O 1
ATOM 2180 N N . ALA A 1 278 ? -45.960 1.098 24.136 1.00 28.16 278 ALA A N 1
ATOM 2181 C CA . ALA A 1 278 ? -47.362 1.228 23.764 1.00 28.16 278 ALA A CA 1
ATOM 2182 C C . ALA A 1 278 ? -47.673 0.321 22.563 1.00 28.16 278 ALA A C 1
ATOM 2184 O O . ALA A 1 278 ? -47.123 0.472 21.474 1.00 28.16 278 ALA A O 1
ATOM 2185 N N . GLN A 1 279 ? -48.551 -0.649 22.819 1.00 29.53 279 GLN A N 1
ATOM 2186 C CA . GLN A 1 279 ? -49.292 -1.442 21.840 1.00 29.53 279 GLN A CA 1
ATOM 2187 C C . GLN A 1 279 ? -50.103 -0.567 20.875 1.00 29.53 279 GLN A C 1
ATOM 2189 O O . GLN A 1 279 ? -50.450 0.555 21.231 1.00 29.53 279 GLN A O 1
ATOM 2194 N N . GLN A 1 280 ? -50.534 -1.220 19.779 1.00 28.77 280 GLN A N 1
ATOM 2195 C CA . GLN A 1 280 ? -51.614 -0.890 18.822 1.00 28.77 280 GLN A CA 1
ATOM 2196 C C . GLN A 1 280 ? -51.078 -0.485 17.436 1.00 28.77 280 GLN A C 1
ATOM 2198 O O . GLN A 1 280 ? -50.167 0.318 17.342 1.00 28.77 280 GLN A O 1
ATOM 2203 N N . HIS A 1 281 ? -51.548 -0.983 16.289 1.00 28.19 281 HIS A N 1
ATOM 2204 C CA . HIS A 1 281 ? -52.660 -1.863 15.922 1.00 28.19 281 HIS A CA 1
ATOM 2205 C C . HIS A 1 281 ? -52.297 -2.530 14.576 1.00 28.19 281 HIS A C 1
ATOM 2207 O O . HIS A 1 281 ? -51.694 -1.902 13.709 1.00 28.19 281 HIS A O 1
ATOM 2213 N N . ALA A 1 282 ? -52.675 -3.796 14.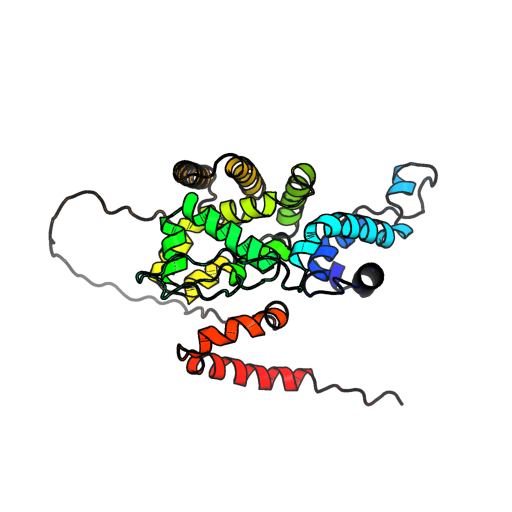388 1.00 27.56 282 ALA A N 1
ATOM 2214 C CA . ALA A 1 282 ? -52.543 -4.509 13.118 1.00 27.56 282 ALA A CA 1
ATOM 2215 C C . ALA A 1 282 ? -53.671 -4.140 12.138 1.00 27.56 282 ALA A C 1
ATOM 2217 O O . ALA A 1 282 ? -54.822 -4.010 12.553 1.00 27.56 282 ALA A O 1
ATOM 2218 N N . SER A 1 283 ? -53.361 -4.081 10.838 1.00 25.59 283 SER A N 1
ATOM 2219 C CA . SER A 1 283 ? -54.271 -4.452 9.740 1.00 25.59 283 SER A CA 1
ATOM 2220 C C . SER A 1 283 ? -53.486 -4.755 8.450 1.00 25.59 283 SER A C 1
ATOM 2222 O O . SER A 1 283 ? -52.392 -4.218 8.275 1.00 25.59 283 SER A O 1
ATOM 2224 N N . PRO A 1 284 ? -53.988 -5.647 7.571 1.00 31.56 284 PRO A N 1
ATOM 2225 C CA . PRO A 1 284 ? -53.157 -6.408 6.642 1.00 31.56 284 PRO A CA 1
ATOM 2226 C C . PRO A 1 284 ? -53.333 -5.961 5.185 1.00 31.56 284 PRO A C 1
ATOM 2228 O O . PRO A 1 284 ? -54.458 -5.858 4.709 1.00 31.56 284 PRO A O 1
ATOM 2231 N N . THR A 1 285 ? -52.245 -5.830 4.422 1.00 28.88 285 THR A N 1
ATOM 2232 C CA . THR A 1 285 ? -52.341 -5.748 2.953 1.00 28.88 285 THR A CA 1
ATOM 2233 C C . THR A 1 285 ? -51.176 -6.441 2.246 1.00 28.88 285 THR A C 1
ATOM 2235 O O . THR A 1 285 ? -50.039 -5.986 2.269 1.00 28.88 285 THR A O 1
ATOM 2238 N N . GLN A 1 286 ? -51.536 -7.565 1.623 1.00 29.58 286 GLN A N 1
ATOM 2239 C CA . GLN A 1 286 ? -51.080 -8.114 0.341 1.00 29.58 286 GLN A CA 1
ATOM 2240 C C . GLN A 1 286 ? -49.580 -8.116 0.001 1.00 29.58 286 GLN A C 1
ATOM 2242 O O . GLN A 1 286 ? -48.997 -7.156 -0.495 1.00 29.58 286 GLN A O 1
ATOM 2247 N N . ARG A 1 287 ? -49.028 -9.333 0.118 1.00 26.28 287 ARG A N 1
ATOM 2248 C CA . ARG A 1 287 ? -47.844 -9.841 -0.584 1.00 26.28 287 ARG A CA 1
ATOM 2249 C C . ARG A 1 287 ? -47.835 -9.449 -2.064 1.00 26.28 287 ARG A C 1
ATOM 2251 O O . ARG A 1 287 ? -48.745 -9.810 -2.810 1.00 26.28 287 ARG A O 1
ATOM 2258 N N . ARG A 1 288 ? -46.709 -8.895 -2.506 1.00 25.22 288 ARG A N 1
ATOM 2259 C CA . ARG A 1 288 ? -46.249 -8.974 -3.893 1.00 25.22 288 ARG A CA 1
ATOM 2260 C C . ARG A 1 288 ? -44.748 -9.274 -3.873 1.00 25.22 288 ARG A C 1
ATOM 2262 O O . ARG A 1 288 ? -43.961 -8.442 -3.440 1.00 25.22 288 ARG A O 1
ATOM 2269 N N . ASN A 1 289 ? -44.379 -10.491 -4.274 1.00 31.73 289 ASN A N 1
ATOM 2270 C CA . ASN A 1 289 ? -42.988 -10.868 -4.538 1.00 31.73 289 ASN A CA 1
ATOM 2271 C C . ASN A 1 289 ? -42.432 -10.007 -5.682 1.00 31.73 289 ASN A C 1
ATOM 2273 O O . ASN A 1 289 ? -43.167 -9.702 -6.627 1.00 31.73 289 ASN A O 1
ATOM 2277 N N . PRO A 1 290 ? -41.119 -9.745 -5.668 1.00 30.20 290 PRO A N 1
ATOM 2278 C CA . PRO A 1 290 ? -40.333 -10.315 -6.754 1.00 30.20 290 PRO A CA 1
ATOM 2279 C C . PRO A 1 290 ? -39.032 -10.990 -6.293 1.00 30.20 290 PRO A C 1
ATOM 2281 O O . PRO A 1 290 ? -38.362 -10.550 -5.369 1.00 30.20 290 PRO A O 1
ATOM 2284 N N . ALA A 1 291 ? -38.749 -12.088 -6.996 1.00 24.72 291 ALA A N 1
ATOM 2285 C CA . ALA A 1 291 ? -37.462 -12.694 -7.329 1.00 24.72 291 ALA A CA 1
ATOM 2286 C C . ALA A 1 291 ? -36.312 -12.633 -6.305 1.00 24.72 291 ALA A C 1
ATOM 2288 O O . ALA A 1 291 ? -35.631 -11.625 -6.136 1.00 24.72 291 ALA A O 1
ATOM 2289 N N . ALA A 1 292 ? -36.015 -13.808 -5.749 1.00 26.41 292 ALA A N 1
ATOM 2290 C CA . ALA A 1 292 ? -34.727 -14.129 -5.162 1.00 26.41 292 ALA A CA 1
ATOM 2291 C C . ALA A 1 292 ? -33.608 -13.960 -6.205 1.00 26.41 292 ALA A C 1
ATOM 2293 O O . ALA A 1 292 ? -33.595 -14.649 -7.225 1.00 26.41 292 ALA A O 1
ATOM 2294 N N . VAL A 1 293 ? -32.657 -13.074 -5.919 1.00 27.11 293 VAL A N 1
ATOM 2295 C CA . VAL A 1 293 ? -31.327 -13.099 -6.528 1.00 27.11 293 VAL A CA 1
ATOM 2296 C C . VAL A 1 293 ? -30.411 -13.767 -5.515 1.00 27.11 293 VAL A C 1
ATOM 2298 O O . VAL A 1 293 ? -30.125 -13.225 -4.451 1.00 27.11 293 VAL A O 1
ATOM 2301 N N . SER A 1 294 ? -30.007 -14.991 -5.824 1.00 26.11 294 SER A N 1
ATOM 2302 C CA . SER A 1 294 ? -28.956 -15.706 -5.111 1.00 26.11 294 SER A CA 1
ATOM 2303 C C . SER A 1 294 ? -27.614 -15.015 -5.375 1.00 26.11 294 SER A C 1
ATOM 2305 O O . SER A 1 294 ? -27.260 -14.867 -6.546 1.00 26.11 294 SER A O 1
ATOM 2307 N N . PRO A 1 295 ? -26.807 -14.652 -4.365 1.00 29.48 295 PRO A N 1
ATOM 2308 C CA . PRO A 1 295 ? -25.399 -14.390 -4.602 1.00 29.48 295 PRO A CA 1
ATOM 2309 C C . PRO A 1 295 ? -24.699 -15.748 -4.714 1.00 29.48 295 PRO A C 1
ATOM 2311 O O . PRO A 1 295 ? -24.343 -16.383 -3.724 1.00 29.48 295 PRO A O 1
ATOM 2314 N N . GLN A 1 296 ? -24.558 -16.226 -5.947 1.00 25.36 296 GLN A N 1
ATOM 2315 C CA . GLN A 1 296 ? -23.584 -17.255 -6.286 1.00 25.36 296 GLN A CA 1
ATOM 2316 C C . GLN A 1 296 ? -22.177 -16.641 -6.224 1.00 25.36 296 GLN A C 1
ATOM 2318 O O . GLN A 1 296 ? -21.960 -15.546 -6.739 1.00 25.36 296 GLN A O 1
ATOM 2323 N N . GLY A 1 297 ? -21.216 -17.375 -5.654 1.00 26.67 297 GLY A N 1
ATOM 2324 C CA . GLY A 1 297 ? -19.800 -17.210 -6.001 1.00 26.67 297 GLY A CA 1
ATOM 2325 C C . GLY A 1 297 ? -18.841 -16.814 -4.877 1.00 26.67 297 GLY A C 1
ATOM 2326 O O . GLY A 1 297 ? -18.132 -15.818 -4.994 1.00 26.67 297 GLY A O 1
ATOM 2327 N N . LEU A 1 298 ? -18.723 -17.631 -3.825 1.00 28.67 298 LEU A N 1
ATOM 2328 C CA . LEU A 1 298 ? -17.485 -17.720 -3.036 1.00 28.67 298 LEU A CA 1
ATOM 2329 C C . LEU A 1 298 ? -16.521 -18.682 -3.745 1.00 28.67 298 LEU A C 1
ATOM 2331 O O . LEU A 1 298 ? -16.336 -19.827 -3.351 1.00 28.67 298 LEU A O 1
ATOM 2335 N N . GLY A 1 299 ? -15.937 -18.199 -4.837 1.00 28.00 299 GLY A N 1
ATOM 2336 C CA . GLY A 1 299 ? -14.730 -18.759 -5.428 1.00 28.00 299 GLY A CA 1
ATOM 2337 C C . GLY A 1 299 ? -13.582 -17.782 -5.205 1.00 28.00 299 GLY A C 1
ATOM 2338 O O . GLY A 1 299 ? -13.800 -16.572 -5.202 1.00 28.00 299 GLY A O 1
ATOM 2339 N N . PHE A 1 300 ? -12.370 -18.319 -5.073 1.00 28.70 300 PHE A N 1
ATOM 2340 C CA . PHE A 1 300 ? -11.093 -17.597 -5.124 1.00 28.70 300 PHE A CA 1
ATOM 2341 C C . PHE A 1 300 ? -10.462 -17.163 -3.786 1.00 28.70 300 PHE A C 1
ATOM 2343 O O . PHE A 1 300 ? -10.197 -15.990 -3.533 1.00 28.70 300 PHE A O 1
ATOM 2350 N N . LEU A 1 301 ? -10.104 -18.150 -2.958 1.00 31.48 301 LEU A N 1
ATOM 2351 C CA . LEU A 1 301 ? -8.800 -18.117 -2.288 1.00 31.48 301 LEU A CA 1
ATOM 2352 C C . LEU A 1 301 ? -7.803 -18.790 -3.236 1.00 31.48 301 LEU A C 1
ATOM 2354 O O . LEU A 1 301 ? -7.676 -20.013 -3.258 1.00 31.48 301 LEU A O 1
ATOM 2358 N N . GLU A 1 302 ? -7.152 -17.990 -4.075 1.00 35.62 302 GLU A N 1
ATOM 2359 C CA . GLU A 1 302 ? -6.076 -18.456 -4.947 1.00 35.62 302 GLU A CA 1
ATOM 2360 C C . GLU A 1 302 ? -4.967 -19.079 -4.081 1.00 35.62 302 GLU A C 1
ATOM 2362 O O . GLU A 1 302 ? -4.419 -18.436 -3.181 1.00 35.62 302 GLU A O 1
ATOM 2367 N N . SER A 1 303 ? -4.671 -20.359 -4.321 1.00 37.56 303 SER A N 1
ATOM 2368 C CA . SER A 1 303 ? -3.863 -21.251 -3.471 1.00 37.56 303 SER A CA 1
ATOM 2369 C C . SER A 1 303 ? -2.369 -20.913 -3.360 1.00 37.56 303 SER A C 1
ATOM 2371 O O . SER A 1 303 ? -1.581 -21.764 -2.961 1.00 37.56 303 SER A O 1
ATOM 2373 N N . GLY A 1 304 ? -1.949 -19.697 -3.692 1.00 39.78 304 GLY A N 1
ATOM 2374 C CA . GLY A 1 304 ? -0.531 -19.371 -3.787 1.00 39.78 304 GLY A CA 1
ATOM 2375 C C . GLY A 1 304 ? -0.008 -18.395 -2.728 1.00 39.78 304 GLY A C 1
ATOM 2376 O O . GLY A 1 304 ? 1.003 -18.667 -2.088 1.00 39.78 304 GLY A O 1
ATOM 2377 N N . LEU A 1 305 ? -0.703 -17.280 -2.467 1.00 38.16 305 LEU A N 1
ATOM 2378 C CA . LEU A 1 305 ? -0.146 -16.223 -1.604 1.00 38.16 305 LEU A CA 1
ATOM 2379 C C . LEU A 1 305 ? -0.098 -16.622 -0.114 1.00 38.16 305 LEU A C 1
ATOM 2381 O O . LEU A 1 305 ? 0.757 -16.149 0.634 1.00 38.16 305 LEU A O 1
ATOM 2385 N N . VAL A 1 306 ? -1.016 -17.501 0.307 1.00 41.50 306 VAL A N 1
ATOM 2386 C CA . VAL A 1 306 ? -1.142 -17.995 1.691 1.00 41.50 306 VAL A CA 1
ATOM 2387 C C . VAL A 1 306 ? -0.448 -19.353 1.881 1.00 41.50 306 VAL A C 1
ATOM 2389 O O . VAL A 1 306 ? -0.026 -19.667 2.992 1.00 41.50 306 VAL A O 1
ATOM 2392 N N . GLY A 1 307 ? -0.267 -20.141 0.813 1.00 37.62 307 GLY A N 1
ATOM 2393 C CA . GLY A 1 307 ? 0.230 -21.523 0.887 1.00 37.62 307 GLY A CA 1
ATOM 2394 C C . GLY A 1 307 ? 1.633 -21.660 1.490 1.00 37.62 307 GLY A C 1
ATOM 2395 O O . GLY A 1 307 ? 1.888 -22.596 2.247 1.00 37.62 307 GLY A O 1
ATOM 2396 N N . ASP A 1 308 ? 2.514 -20.692 1.230 1.00 38.97 308 ASP A N 1
ATOM 2397 C CA . ASP A 1 308 ? 3.917 -20.744 1.667 1.00 38.97 308 ASP A CA 1
ATOM 2398 C C . ASP A 1 308 ? 4.122 -20.297 3.129 1.00 38.97 308 ASP A C 1
ATOM 2400 O O . ASP A 1 308 ? 5.072 -20.713 3.790 1.00 38.97 308 ASP A O 1
ATOM 2404 N N . LEU A 1 309 ? 3.203 -19.490 3.675 1.00 42.44 309 LEU A N 1
ATOM 2405 C CA . LEU A 1 309 ? 3.261 -19.003 5.062 1.00 42.44 309 LEU A CA 1
ATOM 2406 C C . LEU A 1 309 ? 2.382 -19.822 6.021 1.00 42.44 309 LEU A C 1
ATOM 2408 O O . LEU A 1 309 ? 2.559 -19.774 7.240 1.00 42.44 309 LEU A O 1
ATOM 2412 N N . ALA A 1 310 ? 1.444 -20.607 5.487 1.00 40.53 310 ALA A N 1
ATOM 2413 C CA . ALA A 1 310 ? 0.458 -21.314 6.292 1.00 40.53 310 ALA A CA 1
ATOM 2414 C C . ALA A 1 310 ? 1.069 -22.408 7.193 1.00 40.53 310 ALA A C 1
ATOM 2416 O O . ALA A 1 310 ? 0.519 -22.684 8.258 1.00 40.53 310 ALA A O 1
ATOM 2417 N N . LYS A 1 311 ? 2.255 -22.953 6.871 1.00 39.44 311 LYS A N 1
ATOM 2418 C CA . LYS A 1 311 ? 2.918 -24.013 7.668 1.00 39.44 311 LYS A CA 1
ATOM 2419 C C . LYS A 1 311 ? 3.174 -23.650 9.141 1.00 39.44 311 LYS A C 1
ATOM 2421 O O . LYS A 1 311 ? 3.217 -24.557 9.964 1.00 39.44 311 LYS A O 1
ATOM 2426 N N . GLY A 1 312 ? 3.292 -22.366 9.492 1.00 37.09 312 GLY A N 1
ATOM 2427 C CA . GLY A 1 312 ? 3.469 -21.923 10.886 1.00 37.09 312 GLY A CA 1
ATOM 2428 C C . GLY A 1 312 ? 2.170 -21.596 11.635 1.00 37.09 312 GLY A C 1
ATOM 2429 O O . GLY A 1 312 ? 2.131 -21.663 12.861 1.00 37.09 312 GLY A O 1
ATOM 2430 N N . VAL A 1 313 ? 1.096 -21.269 10.910 1.00 41.72 313 VAL A N 1
ATOM 2431 C CA . VAL A 1 313 ? -0.206 -20.867 11.480 1.00 41.72 313 VAL A CA 1
ATOM 2432 C C . VAL A 1 313 ? -1.087 -22.094 11.769 1.00 41.72 313 VAL A C 1
ATOM 2434 O O . VAL A 1 313 ? -1.904 -22.074 12.693 1.00 41.72 313 VAL A O 1
ATOM 2437 N N . TYR A 1 314 ? -0.868 -23.206 11.053 1.00 35.69 314 TYR A N 1
ATOM 2438 C CA . TYR A 1 314 ? -1.635 -24.449 11.221 1.00 35.69 314 TYR A CA 1
ATOM 2439 C C . TYR A 1 314 ? -1.564 -25.051 12.634 1.00 35.69 314 TYR A C 1
ATOM 2441 O O . TYR A 1 314 ? -2.562 -25.599 13.094 1.00 35.69 314 TYR A O 1
ATOM 2449 N N . GLY A 1 315 ? -0.454 -24.886 13.363 1.00 34.66 315 GLY A N 1
ATOM 2450 C CA . GLY A 1 315 ? -0.274 -25.511 14.683 1.00 34.66 315 GLY A CA 1
ATOM 2451 C C . GLY A 1 315 ? -1.183 -24.970 15.797 1.00 34.66 315 GLY A C 1
ATOM 2452 O O . GLY A 1 315 ? -1.356 -25.628 16.817 1.00 34.66 315 GLY A O 1
ATOM 2453 N N . ARG A 1 316 ? -1.791 -23.783 15.630 1.00 38.62 316 ARG A N 1
ATOM 2454 C CA . ARG A 1 316 ? -2.724 -23.202 16.624 1.00 38.62 316 ARG A CA 1
ATOM 2455 C C . ARG A 1 316 ? -4.196 -23.402 16.273 1.00 38.62 316 ARG A C 1
ATOM 2457 O O . ARG A 1 316 ? -5.026 -23.473 17.174 1.00 38.62 316 ARG A O 1
ATOM 2464 N N . ALA A 1 317 ? -4.509 -23.530 14.985 1.00 34.09 317 ALA A N 1
ATOM 2465 C CA . ALA A 1 317 ? -5.853 -23.840 14.496 1.00 34.09 317 ALA A CA 1
ATOM 2466 C C . ALA A 1 317 ? -6.263 -25.301 14.781 1.00 34.09 317 ALA A C 1
ATOM 2468 O O . ALA A 1 317 ? -7.452 -25.609 14.874 1.00 34.09 317 ALA A O 1
ATOM 2469 N N . GLU A 1 318 ? -5.281 -26.189 14.971 1.00 35.84 318 GLU A N 1
ATOM 2470 C CA . GLU A 1 318 ? -5.471 -27.613 15.274 1.00 35.84 318 GLU A CA 1
ATOM 2471 C C . GLU A 1 318 ? -6.187 -27.852 16.621 1.00 35.84 318 GLU A C 1
ATOM 2473 O O . GLU A 1 318 ? -6.950 -28.806 16.757 1.00 35.84 318 GLU A O 1
ATOM 2478 N N . ALA A 1 319 ? -6.051 -26.926 17.580 1.00 37.03 319 ALA A N 1
ATOM 2479 C CA . ALA A 1 319 ? -6.683 -27.013 18.900 1.00 37.03 319 ALA A CA 1
ATOM 2480 C C . ALA A 1 319 ? -8.189 -26.663 18.919 1.00 37.03 319 ALA A C 1
ATOM 2482 O O . ALA A 1 319 ? -8.848 -26.895 19.930 1.00 37.03 319 ALA A O 1
ATOM 2483 N N . LEU A 1 320 ? -8.750 -26.107 17.833 1.00 41.59 320 LEU A N 1
ATOM 2484 C CA . LEU A 1 320 ? -10.114 -25.546 17.815 1.00 41.59 320 LEU A CA 1
ATOM 2485 C C . LEU A 1 320 ? -11.078 -26.203 16.806 1.00 41.59 320 LEU A C 1
ATOM 2487 O O . LEU A 1 320 ? -12.120 -25.639 16.487 1.00 41.59 320 LEU A O 1
ATOM 2491 N N . GLY A 1 321 ? -10.794 -27.420 16.326 1.00 32.06 321 GLY A N 1
ATOM 2492 C CA . GLY A 1 321 ? -11.817 -28.259 15.670 1.00 32.06 321 GLY A CA 1
ATOM 2493 C C . GLY A 1 321 ? -12.329 -27.766 14.303 1.00 32.06 321 GLY A C 1
ATOM 2494 O O . GLY A 1 321 ? -13.410 -28.155 13.864 1.00 32.06 321 GLY A O 1
ATOM 2495 N N . ILE A 1 322 ? -11.545 -26.950 13.595 1.00 43.66 322 ILE A N 1
ATOM 2496 C CA . ILE A 1 322 ? -11.953 -26.227 12.371 1.00 43.66 322 ILE A CA 1
ATOM 2497 C C . ILE A 1 322 ? -12.052 -27.144 11.121 1.00 43.66 322 ILE A C 1
ATOM 2499 O O . ILE A 1 322 ? -12.578 -26.758 10.076 1.00 43.66 322 ILE A O 1
ATOM 2503 N N . ASN A 1 323 ? -11.642 -28.414 11.208 1.00 41.09 323 ASN A N 1
ATOM 2504 C CA . ASN A 1 323 ? -11.570 -29.305 10.041 1.00 41.09 323 ASN A CA 1
ATOM 2505 C C . ASN A 1 323 ? -12.918 -29.764 9.451 1.00 41.09 323 ASN A C 1
ATOM 2507 O O . ASN A 1 323 ? -12.935 -30.239 8.317 1.00 41.09 323 ASN A O 1
ATOM 2511 N N . LYS A 1 324 ? -14.054 -29.633 10.149 1.00 33.97 324 LYS A N 1
ATOM 2512 C CA . LYS A 1 324 ? -15.330 -30.153 9.614 1.00 33.97 324 LYS A CA 1
ATOM 2513 C C . LYS A 1 324 ? -15.963 -29.240 8.556 1.00 33.97 324 LYS A C 1
ATOM 2515 O O . LYS A 1 324 ? -16.617 -29.742 7.650 1.00 33.97 324 LYS A O 1
ATOM 2520 N N . ALA A 1 325 ? -15.728 -27.930 8.642 1.00 33.78 325 ALA A N 1
ATOM 2521 C CA . ALA A 1 325 ? -16.265 -26.951 7.694 1.00 33.78 325 ALA A CA 1
ATOM 2522 C C . ALA A 1 325 ? -15.369 -26.764 6.455 1.00 33.78 325 ALA A C 1
ATOM 2524 O O . ALA A 1 325 ? -15.877 -26.519 5.368 1.00 33.78 325 ALA A O 1
ATOM 2525 N N . LEU A 1 326 ? -14.047 -26.927 6.605 1.00 34.06 326 LEU A N 1
ATOM 2526 C CA . LEU A 1 326 ? -13.087 -26.746 5.510 1.00 34.06 326 LEU A CA 1
ATOM 2527 C C . LEU A 1 326 ? -12.881 -28.010 4.656 1.00 34.06 326 LEU A C 1
ATOM 2529 O O . LEU A 1 326 ? -12.630 -27.893 3.464 1.00 34.06 326 LEU A O 1
ATOM 2533 N N . ARG A 1 327 ? -13.032 -29.231 5.197 1.00 34.88 327 ARG A N 1
ATOM 2534 C CA . ARG A 1 327 ? -12.931 -30.451 4.363 1.00 34.88 327 ARG A CA 1
ATOM 2535 C C . ARG A 1 327 ? -14.002 -30.516 3.274 1.00 34.88 327 ARG A C 1
ATOM 2537 O O . ARG A 1 327 ? -13.681 -30.863 2.145 1.00 34.88 327 ARG A O 1
ATOM 2544 N N . GLY A 1 328 ? -15.238 -30.138 3.605 1.00 34.19 328 GLY A N 1
ATOM 2545 C CA . GLY A 1 328 ? -16.352 -30.169 2.652 1.00 34.19 328 GLY A CA 1
ATOM 2546 C C . GLY A 1 328 ? -16.144 -29.240 1.456 1.00 34.19 328 GLY A C 1
ATOM 2547 O O . GLY A 1 328 ? -16.523 -29.588 0.347 1.00 34.19 328 GLY A O 1
ATOM 2548 N N . THR A 1 329 ? -15.476 -28.101 1.659 1.00 34.31 329 THR A N 1
ATOM 2549 C CA . THR A 1 329 ? -15.208 -27.122 0.597 1.00 34.31 329 THR A CA 1
ATOM 2550 C C . THR A 1 329 ? -13.958 -27.444 -0.224 1.00 34.31 329 THR A C 1
ATOM 2552 O O . THR A 1 329 ? -13.902 -27.095 -1.399 1.00 34.31 329 THR A O 1
ATOM 2555 N N . PHE A 1 330 ? -12.965 -28.145 0.336 1.00 33.81 330 PHE A N 1
ATOM 2556 C CA . PHE A 1 330 ? -11.756 -28.534 -0.405 1.00 33.81 330 PHE A CA 1
ATOM 2557 C C . PHE A 1 330 ? -11.903 -29.829 -1.225 1.00 33.81 330 PHE A C 1
ATOM 2559 O O . PHE A 1 330 ? -11.230 -29.959 -2.253 1.00 33.81 330 PHE A O 1
ATOM 2566 N N . ASP A 1 331 ? -12.782 -30.762 -0.837 1.00 33.75 331 ASP A N 1
ATOM 2567 C CA . ASP A 1 331 ? -13.013 -31.996 -1.610 1.00 33.75 331 ASP A CA 1
ATOM 2568 C C . ASP A 1 331 ? -13.738 -31.723 -2.949 1.00 33.75 331 ASP A C 1
ATOM 2570 O O . ASP A 1 331 ? -13.417 -32.358 -3.954 1.00 33.75 331 ASP A O 1
ATOM 2574 N N . GLU A 1 332 ? -14.600 -30.700 -3.024 1.00 34.44 332 GLU A N 1
ATOM 2575 C CA . GLU A 1 332 ? -15.216 -30.236 -4.285 1.00 34.44 332 GLU A CA 1
ATOM 2576 C C . GLU A 1 332 ? -14.202 -29.564 -5.236 1.00 34.44 332 GLU A C 1
ATOM 2578 O O . GLU A 1 332 ? -14.298 -29.668 -6.464 1.00 34.44 332 GLU A O 1
ATOM 2583 N N . ILE A 1 333 ? -13.166 -28.925 -4.683 1.00 33.19 333 ILE A N 1
ATOM 2584 C CA . ILE A 1 333 ? -12.128 -28.229 -5.460 1.00 33.19 333 ILE A CA 1
ATOM 2585 C C . ILE A 1 333 ? -11.121 -29.222 -6.055 1.00 33.19 333 ILE A C 1
ATOM 2587 O O . ILE A 1 333 ? -10.677 -29.044 -7.191 1.00 33.19 333 ILE A O 1
ATOM 2591 N N . LYS A 1 334 ? -10.795 -30.312 -5.346 1.00 30.91 334 LYS A N 1
ATOM 2592 C CA . LYS A 1 334 ? -9.907 -31.365 -5.871 1.00 30.91 334 LYS A CA 1
ATOM 2593 C C . LYS A 1 334 ? -10.445 -32.009 -7.148 1.00 30.91 334 LYS A C 1
ATOM 2595 O O . LYS A 1 334 ? -9.664 -32.270 -8.061 1.00 30.91 334 LYS A O 1
ATOM 2600 N N . VAL A 1 335 ?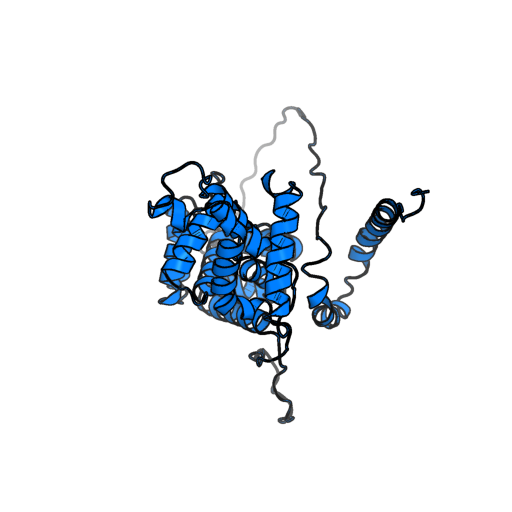 -11.760 -32.212 -7.240 1.00 38.84 335 VAL A N 1
ATOM 2601 C CA . VAL A 1 335 ? -12.404 -32.761 -8.445 1.00 38.84 335 VAL A CA 1
ATOM 2602 C C . VAL A 1 335 ? -12.270 -31.795 -9.632 1.00 38.84 335 VAL A C 1
ATOM 2604 O O . VAL A 1 335 ? -12.057 -32.231 -10.761 1.00 38.84 335 VAL A O 1
ATOM 2607 N N . SER A 1 336 ? -12.283 -30.484 -9.373 1.00 30.80 336 SER A N 1
ATOM 2608 C CA . SER A 1 336 ? -12.188 -29.445 -10.409 1.00 30.80 336 SER A CA 1
ATOM 2609 C C . SER A 1 336 ? -10.754 -29.209 -10.915 1.00 30.80 336 SER A C 1
ATOM 2611 O O . SER A 1 336 ? -10.554 -28.902 -12.087 1.00 30.80 336 SER A O 1
ATOM 2613 N N . VAL A 1 337 ? -9.734 -29.395 -10.067 1.00 29.27 337 VAL A N 1
ATOM 2614 C CA . VAL A 1 337 ? -8.315 -29.216 -10.447 1.00 29.27 337 VAL A CA 1
ATOM 2615 C C . VAL A 1 337 ? -7.760 -30.427 -11.208 1.00 29.27 337 VAL A C 1
ATOM 2617 O O . VAL A 1 337 ? -6.985 -30.255 -12.148 1.00 29.27 337 VAL A O 1
ATOM 2620 N N . VAL A 1 338 ? -8.206 -31.650 -10.894 1.00 34.41 338 VAL A N 1
ATOM 2621 C CA . VAL A 1 338 ? -7.834 -32.850 -11.673 1.00 34.41 338 VAL A CA 1
ATOM 2622 C C . VAL A 1 338 ? -8.381 -32.779 -13.109 1.00 34.41 338 VAL A C 1
ATOM 2624 O O . VAL A 1 338 ? -7.729 -33.264 -14.030 1.00 34.41 338 VAL A O 1
ATOM 2627 N N . ALA A 1 339 ? -9.507 -32.090 -13.331 1.00 33.41 339 ALA A N 1
ATOM 2628 C CA . ALA A 1 339 ? -10.058 -31.856 -14.668 1.00 33.41 339 ALA A CA 1
ATOM 2629 C C . ALA A 1 339 ? -9.251 -30.841 -15.510 1.00 33.41 339 ALA A C 1
ATOM 2631 O O . ALA A 1 339 ? -9.287 -30.909 -16.735 1.00 33.41 339 ALA A O 1
ATOM 2632 N N . LEU A 1 340 ? -8.489 -29.934 -14.881 1.00 29.38 340 LEU A N 1
ATOM 2633 C CA . LEU A 1 340 ? -7.672 -28.921 -15.573 1.00 29.38 340 LEU A CA 1
ATOM 2634 C C . LEU A 1 340 ? -6.211 -29.355 -15.791 1.00 29.38 340 LEU A C 1
ATOM 2636 O O . LEU A 1 340 ? -5.565 -28.873 -16.718 1.00 29.38 340 LEU A O 1
ATOM 2640 N N . CYS A 1 341 ? -5.695 -30.302 -15.002 1.00 29.06 341 CYS A N 1
ATOM 2641 C CA . CYS A 1 341 ? -4.348 -30.868 -15.177 1.00 29.06 341 CYS A CA 1
ATOM 2642 C C . CYS A 1 341 ? -4.297 -32.124 -16.075 1.00 29.06 341 CYS A C 1
ATOM 2644 O O . CYS A 1 341 ? -3.237 -32.730 -16.211 1.00 29.06 341 CYS A O 1
ATOM 2646 N N . GLY A 1 342 ? -5.414 -32.513 -16.700 1.00 31.14 342 GLY A N 1
ATOM 2647 C CA . GLY A 1 342 ? -5.521 -33.703 -17.554 1.00 31.14 342 GLY A CA 1
ATOM 2648 C C . GLY A 1 342 ? -4.952 -33.582 -18.975 1.00 31.14 342 GLY A C 1
ATOM 2649 O O . GLY A 1 342 ? -4.952 -34.574 -19.694 1.00 31.14 342 GLY A O 1
ATOM 2650 N N . PHE A 1 343 ? -4.439 -32.423 -19.396 1.00 30.86 343 PHE A N 1
ATOM 2651 C CA . PHE A 1 343 ? -3.766 -32.279 -20.695 1.00 30.86 343 PHE A CA 1
ATOM 2652 C C . PHE A 1 343 ? -2.243 -32.259 -20.531 1.00 30.86 343 PHE A C 1
ATOM 2654 O O . PHE A 1 343 ? -1.573 -31.238 -20.675 1.00 30.86 343 PHE A O 1
ATOM 2661 N N . THR A 1 344 ? -1.676 -33.426 -20.226 1.00 34.41 344 THR A N 1
ATOM 2662 C CA . THR A 1 344 ? -0.246 -33.683 -20.409 1.00 34.41 344 THR A CA 1
ATOM 2663 C C . THR A 1 344 ? 0.026 -34.183 -21.824 1.00 34.41 344 THR A C 1
ATOM 2665 O O . THR A 1 344 ? -0.309 -35.314 -22.161 1.00 34.41 344 THR A O 1
ATOM 2668 N N . ARG A 1 345 ? 0.727 -33.355 -22.605 1.00 33.22 345 ARG A N 1
ATOM 2669 C CA . ARG A 1 345 ? 1.947 -33.730 -23.342 1.00 33.22 345 ARG A CA 1
ATOM 2670 C C . ARG A 1 345 ? 1.943 -35.136 -23.971 1.00 33.22 345 ARG A C 1
ATOM 2672 O O . ARG A 1 345 ? 2.745 -35.980 -23.595 1.00 33.22 345 ARG A O 1
ATOM 2679 N N . SER A 1 346 ? 1.056 -35.363 -24.929 1.00 33.22 346 SER A N 1
ATOM 2680 C CA . SER A 1 346 ? 1.141 -36.391 -25.978 1.00 33.22 346 SER A CA 1
ATOM 2681 C C . SER A 1 346 ? 0.446 -35.769 -27.194 1.00 33.22 346 SER A C 1
ATOM 2683 O O . SER A 1 346 ? -0.543 -35.081 -26.980 1.00 33.22 346 SER A O 1
ATOM 2685 N N . ASP A 1 347 ? 0.975 -35.945 -28.403 1.00 33.44 347 ASP A N 1
ATOM 2686 C CA . ASP A 1 347 ? 0.497 -35.371 -29.686 1.00 33.44 347 ASP A CA 1
ATOM 2687 C C . ASP A 1 347 ? 1.304 -34.165 -30.198 1.00 33.44 347 ASP A C 1
ATOM 2689 O O . ASP A 1 347 ? 0.786 -33.118 -30.576 1.00 33.44 347 ASP A O 1
ATOM 2693 N N . LEU A 1 348 ? 2.623 -34.356 -30.249 1.00 35.59 348 LEU A N 1
ATOM 2694 C CA . LEU A 1 348 ? 3.492 -33.767 -31.269 1.00 35.59 348 LEU A CA 1
ATOM 2695 C C . LEU A 1 348 ? 4.429 -34.876 -31.765 1.00 35.59 348 LEU A C 1
ATOM 2697 O O . LEU A 1 348 ? 5.568 -34.963 -31.313 1.00 35.59 348 LEU A O 1
ATOM 2701 N N . TYR A 1 349 ? 3.891 -35.750 -32.620 1.00 35.03 349 TYR A N 1
ATOM 2702 C CA . TYR A 1 349 ? 4.562 -36.430 -33.735 1.00 35.03 349 TYR A CA 1
ATOM 2703 C C . TYR A 1 349 ? 3.516 -36.809 -34.779 1.00 35.03 349 TYR A C 1
ATOM 2705 O O . TYR A 1 349 ? 2.457 -37.333 -34.366 1.00 35.03 349 TYR A O 1
#

Foldseek 3Di:
DCVCVDPVLVVLLCVLLVVVCVVVVQLHDAPLLSLLLSLLLVVLQVQADDPPDDCPDPSCVVNHNVCSSVSSSVVSVLLCVQLVLLRRADLDAFAPDPPPDPDDDPDDDPDGGGGHRSQLSLLNVLLVLCCFQPVLLSVLCVVQVPRSCLQRSNCSNNVCCVQDPSVLSVVLCVLQCVPPSNCPLSSLLVVLLCLQCVQQLSVLSVVGDPSNSCCRNHPDFFPVRHQPSVLSSVLSVVCVVDRHNVSSVVSQVVCVVVSRHHHDDDPPPDDDDDDDDDDDDDDDDDDDDDDDDDPDDPDDPPCGNCVVVCVVVVVVVVVPPPPPVVVVVVVVVVVVVCVVPPDDDDDDD

Radius of gyration: 24.9 Å; chains: 1; bounding box: 75×52×73 Å

Sequence (349 aa):
VDYFRSVAAQDRLTDVLFIFCKLTPQIGYRQGMHELLAPFLWLVDFDSLESNGDETSLPHITLAREFVEHDTWALFSALMKSARVYYDHSASVTSASKSSAIFPPPAPSSSSPPLVQPVVAIASHIHSNLRTLDPELHAAFARLQIEPQIYAIRWLRLLFSREFPLSDTMHLWDALFARDPSLQLANHVCLAMLVRVRNSLLRAAAEGYGEFIQVLLRYPACDDGKYRTPLLMKQALFLRDNLSPSAAAYLVKQNVEAGAAIGDPMDTQGGTSSSWPAQQHASPTQRRNPAAVSPQGLGFLESGLVGDLAKGVYGRAEALGINKALRGTFDEIKVSVVALCGFTRSDLY

Secondary structure (DSSP, 8-state):
-GGGGSHHHHHHHHHHHHHHHHH-TTT---TTHHHHHHHHHHHHHHH-B-TTS-TTSHHHHHSBGGGHHHHHHHHHHHHHHHHHHHH--S--EE-------SSPPPS----PPPEE-HHHHHHHHHHHHHHHH-HHHHHHHHHTT--THHHHHHHHHTTTTTTS-HHHHHHHHHHHHHH-TTSTHHHHHHHHHHHHTHHHHHHHHHH-HHHHHHHHHSPPPPTTS---HHHHHHHHHHHHH--SHHHHHHHHHHHHHTT---SPPP---------PPPP-----------------------TTTTTTTHHHHHHHHGGGTTHHHHHHHHHHHHHHHHHHS---S----

pLDDT: mean 77.79, std 26.84, range [24.72, 98.75]